Protein 8A5U (pdb70)

Foldseek 3Di:
DDFCVVVLVCQLLVVDDLVDQQDPDPQDAKEKEWAKAFQEFDDQPVVQQKTKTKIWIKIKTFRQSNAADCVVGVNDFKDKAWQVRHRDLAKDWPPPFFDGDIWMAGNHRMIIDITMDMGMFGKDFDPVDPPGFKIKTKIKMFGPPDFCSHYDYDYPFQAHHYPNYDDDPPKDWPGKGKDKDFDDDDPTTTIMIMIITMIGD

Structure (mmCIF, N/CA/C/O backbone):
data_8A5U
#
_entry.id   8A5U
#
_cell.length_a   50.998
_cell.length_b   66.772
_cell.length_c   73.591
_cell.angle_alpha   90.000
_cell.angle_beta   90.000
_cell.angle_gamma   90.000
#
_symmetry.space_group_name_H-M   'P 21 21 2'
#
loop_
_entity.id
_entity.type
_entity.pdbx_description
1 polymer 'Neuronal acetylcholine receptor subunit beta-3'
2 non-polymer 2-acetamido-2-deoxy-beta-D-glucopyranose
3 non-polymer BICINE
4 non-polymer 1,2-ETHANEDIOL
5 water water
#
loop_
_atom_site.group_PDB
_atom_site.id
_atom_site.type_symbol
_atom_site.label_atom_id
_atom_site.label_alt_id
_atom_site.label_comp_id
_atom_site.label_asym_id
_atom_site.label_entity_id
_atom_site.label_seq_id
_atom_site.pdbx_PDB_ins_code
_atom_site.Cartn_x
_atom_site.Cartn_y
_atom_site.Cartn_z
_atom_site.occupancy
_atom_site.B_iso_or_equiv
_atom_site.auth_seq_id
_atom_site.auth_comp_id
_atom_site.auth_asym_id
_atom_site.auth_atom_id
_atom_site.pdbx_PDB_model_num
ATOM 1 N N . ILE A 1 9 ? 15.549 -27.731 14.021 1.00 108.13 1 ILE B N 1
ATOM 2 C CA . ILE A 1 9 ? 16.173 -26.855 15.006 1.00 111.27 1 ILE B CA 1
ATOM 3 C C . ILE A 1 9 ? 15.362 -26.826 16.300 1.00 115.24 1 ILE B C 1
ATOM 4 O O . ILE A 1 9 ? 14.152 -27.053 16.289 1.00 117.96 1 ILE B O 1
ATOM 9 N N . ALA A 1 10 ? 16.041 -26.535 17.410 1.00 111.60 2 ALA B N 1
ATOM 10 C CA . ALA A 1 10 ? 15.438 -26.483 18.736 1.00 106.08 2 ALA B CA 1
ATOM 11 C C . ALA A 1 10 ? 15.721 -25.126 19.362 1.00 107.77 2 ALA B C 1
ATOM 12 O O . ALA A 1 10 ? 16.885 -24.732 19.498 1.00 107.18 2 ALA B O 1
ATOM 14 N N . GLU A 1 11 ? 14.658 -24.432 19.770 1.00 105.85 3 GLU B N 1
ATOM 15 C CA . GLU A 1 11 ? 14.718 -23.022 20.144 1.00 93.13 3 GLU B CA 1
ATOM 16 C C . GLU A 1 11 ? 14.322 -22.838 21.600 1.00 88.03 3 GLU B C 1
ATOM 17 O O . GLU A 1 11 ? 13.133 -22.861 21.934 1.00 80.96 3 GLU B O 1
ATOM 23 N N . ASN A 1 12 ? 15.317 -22.641 22.458 1.00 87.09 4 ASN B N 1
ATOM 24 C CA . ASN A 1 12 ? 15.083 -21.994 23.738 1.00 82.96 4 ASN B CA 1
ATOM 25 C C . ASN A 1 12 ? 14.848 -20.491 23.577 1.00 83.35 4 ASN B C 1
ATOM 26 O O . ASN A 1 12 ? 14.765 -19.766 24.571 1.00 80.13 4 ASN B O 1
ATOM 31 N N . GLU A 1 13 ? 14.761 -20.008 22.337 1.00 80.93 5 GLU B N 1
ATOM 32 C CA . GLU A 1 13 ? 14.181 -18.696 22.107 1.00 77.05 5 GLU B CA 1
ATOM 33 C C . GLU A 1 13 ? 12.799 -18.593 22.733 1.00 81.36 5 GLU B C 1
ATOM 34 O O . GLU A 1 13 ? 12.400 -17.514 23.190 1.00 81.46 5 GLU B O 1
ATOM 40 N N . ASP A 1 14 ? 12.046 -19.692 22.750 1.00 75.18 6 ASP B N 1
ATOM 41 C CA . ASP A 1 14 ? 10.730 -19.638 23.364 1.00 71.76 6 ASP B CA 1
ATOM 42 C C . ASP A 1 14 ? 10.829 -19.581 24.879 1.00 75.14 6 ASP B C 1
ATOM 43 O O . ASP A 1 14 ? 10.015 -18.913 25.525 1.00 78.29 6 ASP B O 1
ATOM 48 N N . ALA A 1 15 ? 11.829 -20.247 25.459 1.00 71.80 7 ALA B N 1
ATOM 49 C CA . ALA A 1 15 ? 12.005 -20.216 26.908 1.00 73.37 7 ALA B CA 1
ATOM 50 C C . ALA A 1 15 ? 12.424 -18.832 27.389 1.00 73.69 7 ALA B C 1
ATOM 51 O O . ALA A 1 15 ? 11.910 -18.342 28.398 1.00 67.02 7 ALA B O 1
ATOM 53 N N . LEU A 1 16 ? 13.370 -18.196 26.684 1.00 69.39 8 LEU B N 1
ATOM 54 C CA . LEU A 1 16 ? 13.786 -16.844 27.045 1.00 68.08 8 LEU B CA 1
ATOM 55 C C . LEU A 1 16 ? 12.597 -15.896 27.041 1.00 68.50 8 LEU B C 1
ATOM 56 O O . LEU A 1 16 ? 12.404 -15.129 27.993 1.00 69.13 8 LEU B O 1
ATOM 61 N N . LEU A 1 17 ? 11.768 -15.961 25.996 1.00 70.25 9 LEU B N 1
ATOM 62 C CA . LEU A 1 17 ? 10.597 -15.092 25.901 1.00 67.21 9 LEU B CA 1
ATOM 63 C C . LEU A 1 17 ? 9.625 -15.333 27.048 1.00 70.67 9 LEU B C 1
ATOM 64 O O . LEU A 1 17 ? 9.165 -14.385 27.694 1.00 70.22 9 LEU B O 1
ATOM 69 N N . ARG A 1 18 ? 9.292 -16.596 27.314 1.00 72.12 10 ARG B N 1
ATOM 70 C CA . ARG A 1 18 ? 8.405 -16.890 28.433 1.00 75.14 10 ARG B CA 1
ATOM 71 C C . ARG A 1 18 ? 9.021 -16.436 29.749 1.00 73.26 10 ARG B C 1
ATOM 72 O O . ARG A 1 18 ? 8.324 -15.895 30.614 1.00 76.02 10 ARG B O 1
ATOM 80 N N . HIS A 1 19 ? 10.330 -16.637 29.919 1.00 71.57 11 HIS B N 1
ATOM 81 C CA . HIS A 1 19 ? 10.995 -16.130 31.115 1.00 67.14 11 HIS B CA 1
ATOM 82 C C . HIS A 1 19 ? 11.093 -14.607 31.114 1.00 65.58 11 HIS B C 1
ATOM 83 O O . HIS A 1 19 ? 11.017 -13.987 32.176 1.00 66.58 11 HIS B O 1
ATOM 90 N N . LEU A 1 20 ? 11.260 -13.975 29.950 1.00 67.65 12 LEU B N 1
ATOM 91 C CA . LEU A 1 20 ? 11.463 -12.526 29.964 1.00 64.46 12 LEU B CA 1
ATOM 92 C C . LEU A 1 20 ? 10.174 -11.756 30.236 1.00 63.86 12 LEU B C 1
ATOM 93 O O . LEU A 1 20 ? 10.198 -10.741 30.938 1.00 62.11 12 LEU B O 1
ATOM 98 N N . PHE A 1 21 ? 9.044 -12.205 29.697 1.00 62.84 13 PHE B N 1
ATOM 99 C CA . PHE A 1 21 ? 7.798 -11.465 29.836 1.00 60.24 13 PHE B CA 1
ATOM 100 C C . PHE A 1 21 ? 6.844 -12.083 30.850 1.00 66.81 13 PHE B C 1
ATOM 101 O O . PHE A 1 21 ? 5.646 -11.786 30.821 1.00 65.72 13 PHE B O 1
ATOM 109 N N . GLN A 1 22 ? 7.358 -12.891 31.775 1.00 78.19 14 GLN B N 1
ATOM 110 C CA . GLN A 1 22 ? 6.519 -13.611 32.723 1.00 79.12 14 GLN B CA 1
ATOM 111 C C . GLN A 1 22 ? 5.589 -12.676 33.477 1.00 76.57 14 GLN B C 1
ATOM 112 O O . GLN A 1 22 ? 4.373 -12.687 33.255 1.00 80.71 14 GLN B O 1
ATOM 118 N N . GLY A 1 23 ? 6.147 -11.884 34.384 1.00 58.97 15 GLY B N 1
ATOM 119 C CA . GLY A 1 23 ? 5.357 -10.878 35.062 1.00 59.79 15 GLY B CA 1
ATOM 120 C C . GLY A 1 23 ? 5.680 -9.472 34.587 1.00 62.49 15 GLY B C 1
ATOM 121 O O . GLY A 1 23 ? 5.565 -8.523 35.358 1.00 57.23 15 GLY B O 1
ATOM 122 N N . TYR A 1 24 ? 6.088 -9.324 33.326 1.00 55.46 16 TYR B N 1
ATOM 123 C CA . TYR A 1 24 ? 6.455 -8.017 32.793 1.00 55.75 16 TYR B CA 1
ATOM 124 C C . TYR A 1 24 ? 5.252 -7.090 32.743 1.00 50.05 16 TYR B C 1
ATOM 125 O O . TYR A 1 24 ? 4.172 -7.465 32.289 1.00 54.45 16 TYR B O 1
ATOM 134 N N . GLN A 1 25 ? 5.452 -5.867 33.192 1.00 47.70 17 GLN B N 1
ATOM 135 C CA . GLN A 1 25 ? 4.421 -4.838 33.152 1.00 54.61 17 GLN B CA 1
ATOM 136 C C . GLN A 1 25 ? 4.926 -3.700 32.274 1.00 47.85 17 GLN B C 1
ATOM 137 O O . GLN A 1 25 ? 5.798 -2.929 32.683 1.00 51.42 17 GLN B O 1
ATOM 143 N N . LYS A 1 26 ? 4.391 -3.592 31.069 1.00 46.69 18 LYS B N 1
ATOM 144 C CA . LYS A 1 26 ? 4.943 -2.580 30.182 1.00 44.51 18 LYS B CA 1
ATOM 145 C C . LYS A 1 26 ? 4.658 -1.160 30.661 1.00 48.34 18 LYS B C 1
ATOM 146 O O . LYS A 1 26 ? 5.236 -0.219 30.108 1.00 46.95 18 LYS B O 1
ATOM 152 N N . TRP A 1 27 ? 3.816 -0.967 31.678 1.00 42.41 19 TRP B N 1
ATOM 153 C CA . TRP A 1 27 ? 3.541 0.386 32.131 1.00 45.84 19 TRP B CA 1
ATOM 154 C C . TRP A 1 27 ? 4.452 0.854 33.262 1.00 48.36 19 TRP B C 1
ATOM 155 O O . TRP A 1 27 ? 4.348 2.012 33.665 1.00 48.37 19 TRP B O 1
ATOM 166 N N . VAL A 1 28 ? 5.332 0.003 33.784 1.00 47.40 20 VAL B N 1
ATOM 167 C CA . VAL A 1 28 ? 6.275 0.387 34.836 1.00 44.55 20 VAL B CA 1
ATOM 168 C C . VAL A 1 28 ? 7.624 0.644 34.184 1.00 47.38 20 VAL B C 1
ATOM 169 O O . VAL A 1 28 ? 8.108 -0.187 33.404 1.00 49.53 20 VAL B O 1
ATOM 173 N N . ARG A 1 29 ? 8.236 1.783 34.488 1.00 45.08 21 ARG B N 1
ATOM 174 C CA . ARG A 1 29 ? 9.553 2.060 33.932 1.00 45.10 21 ARG B CA 1
ATOM 175 C C . ARG A 1 29 ? 10.518 0.938 34.314 1.00 48.35 21 ARG B C 1
ATOM 176 O O . ARG A 1 29 ? 10.578 0.546 35.485 1.00 46.45 21 ARG B O 1
ATOM 184 N N . PRO A 1 30 ? 11.256 0.382 33.368 1.00 49.29 22 PRO B N 1
ATOM 185 C CA . PRO A 1 30 ? 12.101 -0.788 33.643 1.00 47.65 22 PRO B CA 1
ATOM 186 C C . PRO A 1 30 ? 13.458 -0.401 34.231 1.00 56.86 22 PRO B C 1
ATOM 187 O O . PRO A 1 30 ? 14.530 -0.752 33.692 1.00 52.06 22 PRO B O 1
ATOM 191 N N . VAL A 1 31 ? 13.413 0.336 35.357 1.00 58.38 23 VAL B N 1
ATOM 192 C CA . VAL A 1 31 ? 14.608 0.716 36.093 1.00 56.41 23 VAL B CA 1
ATOM 193 C C . VAL A 1 31 ? 14.879 -0.331 37.161 1.00 63.98 23 VAL B C 1
ATOM 194 O O . VAL A 1 31 ? 14.010 -1.128 37.521 1.00 63.97 23 VAL B O 1
ATOM 198 N N . LEU A 1 32 ? 16.112 -0.342 37.665 1.00 66.39 24 LEU B N 1
ATOM 199 C CA . LEU A 1 32 ? 16.408 -1.189 38.817 1.00 74.47 24 LEU B CA 1
ATOM 200 C C . LEU A 1 32 ? 15.885 -0.557 40.099 1.00 76.72 24 LEU B C 1
ATOM 201 O O . LEU A 1 32 ? 15.100 -1.171 40.827 1.00 77.95 24 LEU B O 1
ATOM 206 N N . HIS A 1 33 ? 16.291 0.681 40.369 1.00 84.81 25 HIS B N 1
ATOM 207 C CA . HIS A 1 33 ? 15.865 1.430 41.540 1.00 87.57 25 HIS B CA 1
ATOM 208 C C . HIS A 1 33 ? 14.940 2.558 41.108 1.00 83.13 25 HIS B C 1
ATOM 209 O O . HIS A 1 33 ? 15.193 3.243 40.110 1.00 80.43 25 HIS B O 1
ATOM 216 N N . SER A 1 34 ? 13.870 2.750 41.876 1.00 85.74 26 SER B N 1
ATOM 217 C CA . SER A 1 34 ? 12.806 3.656 41.465 1.00 80.46 26 SER B CA 1
ATOM 218 C C . SER A 1 34 ? 13.258 5.107 41.407 1.00 76.72 26 SER B C 1
ATOM 219 O O . SER A 1 34 ? 12.552 5.943 40.839 1.00 70.46 26 SER B O 1
ATOM 222 N N . ASN A 1 35 ? 14.405 5.430 41.992 1.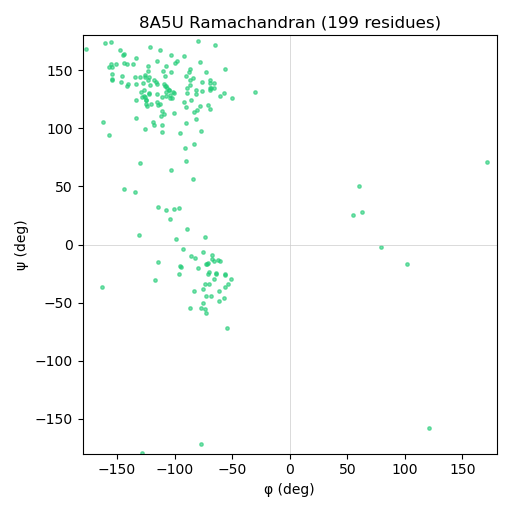00 91.64 27 ASN B N 1
ATOM 223 C CA . ASN A 1 35 ? 14.946 6.775 41.868 1.00 88.07 27 ASN B CA 1
ATOM 224 C C . ASN A 1 35 ? 15.504 7.042 40.480 1.00 83.62 27 ASN B C 1
ATOM 225 O O . ASN A 1 35 ? 15.695 8.208 40.116 1.00 83.01 27 ASN B O 1
ATOM 230 N N . ASP A 1 36 ? 15.749 5.992 39.701 1.00 76.40 28 ASP B N 1
ATOM 231 C CA . ASP A 1 36 ? 16.490 6.128 38.454 1.00 71.06 28 ASP B CA 1
ATOM 232 C C . ASP A 1 36 ? 15.640 6.737 37.345 1.00 61.67 28 ASP B C 1
ATOM 233 O O . ASP A 1 36 ? 14.458 6.416 37.185 1.00 54.30 28 ASP B O 1
ATOM 238 N N . THR A 1 37 ? 16.263 7.612 36.569 1.00 54.93 29 THR B N 1
ATOM 239 C CA . THR A 1 37 ? 15.745 7.988 35.267 1.00 54.98 29 THR B CA 1
ATOM 240 C C . THR A 1 37 ? 16.262 7.009 34.228 1.00 46.10 29 THR B C 1
ATOM 241 O O . THR A 1 37 ? 17.361 6.472 34.352 1.00 53.07 29 THR B O 1
ATOM 245 N N . ILE A 1 38 ? 15.454 6.774 33.208 1.00 49.40 30 ILE B N 1
ATOM 246 C CA . ILE A 1 38 ? 15.858 5.981 32.052 1.00 42.34 30 ILE B CA 1
ATOM 247 C C . ILE A 1 38 ? 16.429 6.937 31.013 1.00 41.76 30 ILE B C 1
ATOM 248 O O . ILE A 1 38 ? 15.764 7.894 30.609 1.00 45.59 30 ILE B O 1
ATOM 253 N N . LYS A 1 39 ? 17.671 6.712 30.616 1.00 40.48 31 LYS B N 1
ATOM 254 C CA . LYS A 1 39 ? 18.297 7.495 29.561 1.00 40.59 31 LYS B CA 1
ATOM 255 C C . LYS A 1 39 ? 17.945 6.881 28.211 1.00 46.53 31 LYS B C 1
ATOM 256 O O . LYS A 1 39 ? 18.187 5.683 27.986 1.00 41.24 31 LYS B O 1
ATOM 262 N N . VAL A 1 40 ? 17.371 7.698 27.322 1.00 43.69 32 VAL B N 1
ATOM 263 C CA . VAL A 1 40 ? 17.008 7.285 25.974 1.00 37.34 32 VAL B CA 1
ATOM 264 C C . VAL A 1 40 ? 17.924 8.027 25.026 1.00 37.20 32 VAL B C 1
ATOM 265 O O . VAL A 1 40 ? 17.826 9.247 24.891 1.00 44.17 32 VAL B O 1
ATOM 269 N N . TYR A 1 41 ? 18.827 7.305 24.379 1.00 33.46 33 TYR B N 1
ATOM 270 C CA . TYR A 1 41 ? 19.638 7.903 23.330 1.00 40.31 33 TYR B CA 1
ATOM 271 C C . TYR A 1 41 ? 18.817 8.059 22.056 1.00 39.13 33 TYR B C 1
ATOM 272 O O . TYR A 1 41 ? 18.140 7.120 21.618 1.00 37.78 33 TYR B O 1
ATOM 281 N N . PHE A 1 42 ? 18.878 9.252 21.458 1.00 35.32 34 PHE B N 1
ATOM 282 C CA . PHE A 1 42 ? 17.973 9.598 20.381 1.00 36.57 34 PHE B CA 1
ATOM 283 C C . PHE A 1 42 ? 18.743 10.153 19.197 1.00 40.48 34 PHE B C 1
ATOM 284 O O . PHE A 1 42 ? 19.752 10.852 19.347 1.00 37.31 34 PHE B O 1
ATOM 292 N N . GLY A 1 43 ? 18.255 9.816 18.013 1.00 38.87 35 GLY B N 1
ATOM 293 C CA . GLY A 1 43 ? 18.798 10.385 16.800 1.00 40.24 35 GLY B CA 1
ATOM 294 C C . GLY A 1 43 ? 17.751 10.356 15.730 1.00 42.17 35 GLY B C 1
ATOM 295 O O . GLY A 1 43 ? 16.930 9.433 15.663 1.00 48.08 35 GLY B O 1
ATOM 296 N N . LEU A 1 44 ? 17.785 11.358 14.864 1.00 42.64 36 LEU B N 1
ATOM 297 C CA . LEU A 1 44 ? 16.862 11.445 13.745 1.00 41.26 36 LEU B CA 1
ATOM 298 C C . LEU A 1 44 ? 17.580 11.077 12.455 1.00 42.32 36 LEU B C 1
ATOM 299 O O . LEU A 1 44 ? 18.681 11.557 12.186 1.00 44.41 36 LEU B O 1
ATOM 304 N N . LYS A 1 45 ? 16.959 10.224 11.656 1.00 45.21 37 LYS B N 1
ATOM 305 C CA . LYS A 1 45 ? 17.520 9.823 10.374 1.00 46.59 37 LYS B CA 1
ATOM 306 C C . LYS A 1 45 ? 16.503 10.183 9.311 1.00 44.30 37 LYS B C 1
ATOM 307 O O . LYS A 1 45 ? 15.319 9.858 9.450 1.00 46.71 37 LYS B O 1
ATOM 313 N N . ILE A 1 46 ? 16.943 10.855 8.257 1.00 43.51 38 ILE B N 1
ATOM 314 C CA . ILE A 1 46 ? 16.021 11.260 7.207 1.00 47.54 38 ILE B CA 1
ATOM 315 C C . ILE A 1 46 ? 16.257 10.400 5.971 1.00 47.25 38 ILE B C 1
ATOM 316 O O . ILE A 1 46 ? 17.389 10.247 5.503 1.00 49.74 38 ILE B O 1
ATOM 321 N N . SER A 1 47 ? 15.177 9.816 5.467 1.00 54.22 39 SER B N 1
ATOM 322 C CA . SER A 1 47 ? 15.225 9.044 4.228 1.00 55.35 39 SER B CA 1
ATOM 323 C C . SER A 1 47 ? 15.043 9.951 3.021 1.00 59.09 39 SER B C 1
ATOM 324 O O . SER A 1 47 ? 15.874 9.962 2.109 1.00 60.74 39 SER B O 1
ATOM 327 N N . GLN A 1 48 ? 13.962 10.723 2.996 1.00 56.07 40 GLN B N 1
ATOM 328 C CA . GLN A 1 48 ? 13.827 11.687 1.919 1.00 61.71 40 GLN B CA 1
ATOM 329 C C . GLN A 1 48 ? 12.894 12.823 2.322 1.00 66.58 40 GLN B C 1
ATOM 330 O O . GLN A 1 48 ? 12.019 12.678 3.188 1.00 59.94 40 GLN B O 1
ATOM 336 N N . LEU A 1 49 ? 13.132 13.977 1.700 1.00 65.31 41 LEU B N 1
ATOM 337 C CA . LEU A 1 49 ? 12.213 15.105 1.746 1.00 66.60 41 LEU B CA 1
ATOM 338 C C . LEU A 1 49 ? 11.128 14.840 0.712 1.00 72.58 41 LEU B C 1
ATOM 339 O O . LEU A 1 49 ? 11.387 14.913 -0.491 1.00 74.92 41 LEU B O 1
ATOM 344 N N . VAL A 1 50 ? 9.920 14.518 1.178 1.00 73.18 42 VAL B N 1
ATOM 345 C CA . VAL A 1 50 ? 8.865 14.086 0.266 1.00 75.65 42 VAL B CA 1
ATOM 346 C C . VAL A 1 50 ? 8.331 15.268 -0.526 1.00 80.98 42 VAL B C 1
ATOM 347 O O . VAL A 1 50 ? 8.332 15.259 -1.762 1.00 93.13 42 VAL B O 1
ATOM 351 N N . ASP A 1 51 ? 7.878 16.305 0.170 1.00 78.49 43 ASP B N 1
ATOM 352 C CA . ASP A 1 51 ? 7.330 17.469 -0.498 1.00 76.77 43 ASP B CA 1
ATOM 353 C C . ASP A 1 51 ? 7.467 18.696 0.392 1.00 80.21 43 ASP B C 1
ATOM 354 O O . ASP A 1 51 ? 7.307 18.609 1.613 1.00 76.10 43 ASP B O 1
ATOM 359 N N . VAL A 1 52 ? 7.764 19.829 -0.241 1.00 82.24 44 VAL B N 1
ATOM 360 C CA . VAL A 1 52 ? 7.798 21.142 0.388 1.00 81.23 44 VAL B CA 1
ATOM 361 C C . VAL A 1 52 ? 6.616 21.914 -0.179 1.00 78.47 44 VAL B C 1
ATOM 362 O O . VAL A 1 52 ? 6.703 22.477 -1.271 1.00 81.44 44 VAL B O 1
ATOM 366 N N . ASP A 1 53 ? 5.503 21.923 0.544 1.00 81.72 45 ASP B N 1
ATOM 367 C CA . ASP A 1 53 ? 4.323 22.689 0.155 1.00 88.81 45 ASP B CA 1
ATOM 368 C C . ASP A 1 53 ? 4.568 24.155 0.495 1.00 95.42 45 ASP B C 1
ATOM 369 O O . ASP A 1 53 ? 4.364 24.577 1.635 1.00 99.69 45 ASP B O 1
ATOM 374 N N . GLU A 1 54 ? 4.994 24.949 -0.496 1.00 94.70 46 GLU B N 1
ATOM 375 C CA . GLU A 1 54 ? 5.297 26.355 -0.232 1.00 95.11 46 GLU B CA 1
ATOM 376 C C . GLU A 1 54 ? 4.045 27.185 0.033 1.00 97.48 46 GLU B C 1
ATOM 377 O O . GLU A 1 54 ? 4.158 28.291 0.569 1.00 104.33 46 GLU B O 1
ATOM 383 N N . LYS A 1 55 ? 2.860 26.675 -0.311 1.00 98.86 47 LYS B N 1
ATOM 384 C CA . LYS A 1 55 ? 1.625 27.419 -0.080 1.00 101.25 47 LYS B CA 1
ATOM 385 C C . LYS A 1 55 ? 1.269 27.439 1.401 1.00 104.56 47 LYS B C 1
ATOM 386 O O . LYS A 1 55 ? 1.151 28.508 2.017 1.00 106.04 47 LYS B O 1
ATOM 388 N N . ASN A 1 56 ? 1.097 26.257 1.989 1.00 101.74 48 ASN B N 1
ATOM 389 C CA . ASN A 1 56 ? 0.741 26.108 3.392 1.00 102.64 48 ASN B CA 1
ATOM 390 C C . ASN A 1 56 ? 1.955 26.042 4.313 1.00 95.75 48 ASN B C 1
ATOM 391 O O . ASN A 1 56 ? 1.809 25.672 5.483 1.00 92.82 48 ASN B O 1
ATOM 396 N N . GLN A 1 57 ? 3.141 26.396 3.819 1.00 103.25 49 GLN B N 1
ATOM 397 C CA . GLN A 1 57 ? 4.358 26.450 4.628 1.00 100.74 49 GLN B CA 1
ATOM 398 C C . GLN A 1 57 ? 4.653 25.135 5.340 1.00 96.70 49 GLN B C 1
ATOM 399 O O . GLN A 1 57 ? 5.325 25.129 6.372 1.00 90.68 49 GLN B O 1
ATOM 405 N N . LEU A 1 58 ? 4.169 24.021 4.800 1.00 99.05 50 LEU B N 1
ATOM 406 C CA . LEU A 1 58 ? 4.355 22.701 5.380 1.00 87.85 50 LEU B CA 1
ATOM 407 C C . LEU A 1 58 ? 5.419 21.912 4.628 1.00 85.11 50 LEU B C 1
ATOM 408 O O . LEU A 1 58 ? 5.775 22.210 3.485 1.00 85.05 50 LEU B O 1
ATOM 413 N N . MET A 1 59 ? 5.901 20.868 5.290 1.00 79.27 51 MET B N 1
ATOM 414 C CA . MET A 1 59 ? 6.937 19.989 4.772 1.00 74.14 51 MET B CA 1
ATOM 415 C C . MET A 1 59 ? 6.578 18.577 5.193 1.00 69.58 51 MET B C 1
ATOM 416 O O . MET A 1 59 ? 6.154 18.367 6.332 1.00 68.01 51 MET B O 1
ATOM 421 N N . THR A 1 60 ? 6.708 17.627 4.270 1.00 67.45 52 THR B N 1
ATOM 422 C CA . THR A 1 60 ? 6.512 16.213 4.558 1.00 68.74 52 THR B CA 1
ATOM 423 C C . THR A 1 60 ? 7.834 15.473 4.367 1.00 63.55 52 THR B C 1
ATOM 424 O O . THR A 1 60 ? 8.576 15.737 3.412 1.00 60.86 52 THR B O 1
ATOM 428 N N . THR A 1 61 ? 8.129 14.561 5.285 1.00 55.35 53 THR B N 1
ATOM 429 C CA . THR A 1 61 ? 9.394 13.847 5.311 1.00 53.07 53 THR B CA 1
ATOM 430 C C . THR A 1 61 ? 9.129 12.373 5.593 1.00 51.76 53 THR B C 1
ATOM 431 O O . THR A 1 61 ? 8.089 12.008 6.143 1.00 46.89 53 THR B O 1
ATOM 435 N N . ASN A 1 62 ? 10.057 11.521 5.163 1.00 56.24 54 ASN B N 1
ATOM 436 C CA . ASN A 1 62 ? 10.131 10.136 5.613 1.00 49.88 54 ASN B CA 1
ATOM 437 C C . ASN A 1 62 ? 11.383 9.993 6.466 1.00 47.68 54 ASN B C 1
ATOM 438 O O . ASN A 1 62 ? 12.474 10.385 6.037 1.00 46.25 54 ASN B O 1
ATOM 443 N N . VAL A 1 63 ? 11.229 9.465 7.682 1.00 45.68 55 VAL B N 1
ATOM 444 C CA . VAL A 1 63 ? 12.314 9.455 8.654 1.00 44.43 55 VAL B CA 1
ATOM 445 C C . VAL A 1 63 ? 12.272 8.173 9.466 1.00 41.05 55 VAL B C 1
ATOM 446 O O . VAL A 1 63 ? 11.273 7.452 9.495 1.00 43.44 55 VAL B O 1
ATOM 450 N N . TRP A 1 64 ? 13.376 7.895 10.141 1.00 42.06 56 TRP B N 1
ATOM 451 C CA . TRP A 1 64 ? 13.397 6.934 11.232 1.00 41.88 56 TRP B CA 1
ATOM 452 C C . TRP A 1 64 ? 13.748 7.670 12.514 1.00 41.52 56 TRP B C 1
ATOM 453 O O . TRP A 1 64 ? 14.615 8.553 12.515 1.00 34.02 56 TRP B O 1
ATOM 464 N N . LEU A 1 65 ? 13.068 7.280 13.592 1.00 37.40 57 LEU B N 1
ATOM 465 C CA . LEU A 1 65 ? 13.326 7.739 14.954 1.00 36.56 57 LEU B CA 1
ATOM 466 C C . LEU A 1 65 ? 14.235 6.728 15.654 1.00 39.79 57 LEU B C 1
ATOM 467 O O . LEU A 1 65 ? 13.752 5.739 16.200 1.00 49.60 57 LEU B O 1
ATOM 472 N N . LYS A 1 66 ? 15.547 6.965 15.672 1.00 38.46 58 LYS B N 1
ATOM 473 C CA . LYS A 1 66 ? 16.458 6.022 16.320 1.00 36.86 58 LYS B CA 1
ATOM 474 C C . LYS A 1 66 ? 16.407 6.194 17.836 1.00 41.88 58 LYS B C 1
ATOM 475 O O . LYS A 1 66 ? 16.757 7.262 18.364 1.00 40.82 58 LYS B O 1
ATOM 481 N N . GLN A 1 67 ? 16.014 5.125 18.540 1.00 39.73 59 GLN B N 1
ATOM 482 C CA . GLN A 1 67 ? 15.914 5.133 19.989 1.00 34.56 59 GLN B CA 1
ATOM 483 C C . GLN A 1 67 ? 16.694 3.974 20.580 1.00 37.24 59 GLN B C 1
ATOM 484 O O . GLN A 1 67 ? 16.655 2.860 20.063 1.00 45.34 59 GLN B O 1
ATOM 490 N N . GLU A 1 68 ? 17.388 4.225 21.677 1.00 40.12 60 GLU B N 1
ATOM 491 C CA . GLU A 1 68 ? 18.042 3.144 22.390 1.00 33.70 60 GLU B CA 1
ATOM 492 C C . GLU A 1 68 ? 18.026 3.450 23.887 1.00 41.17 60 GLU B C 1
ATOM 493 O O . GLU A 1 68 ? 18.238 4.598 24.296 1.00 40.63 60 GLU B O 1
ATOM 499 N N . TRP A 1 69 ? 17.775 2.420 24.693 1.00 35.54 61 TRP B N 1
ATOM 500 C CA . TRP A 1 69 ? 17.693 2.550 26.139 1.00 40.60 61 TRP B CA 1
ATOM 501 C C . TRP A 1 69 ? 17.879 1.172 26.759 1.00 43.71 61 TRP B C 1
ATOM 502 O O . TRP A 1 69 ? 17.926 0.151 26.058 1.00 37.91 61 TRP B O 1
ATOM 513 N N . THR A 1 70 ? 17.973 1.156 28.090 1.00 39.49 62 THR B N 1
ATOM 514 C CA . THR A 1 70 ? 18.153 -0.076 28.847 1.00 46.19 62 THR B CA 1
ATOM 515 C C . THR A 1 70 ? 16.870 -0.443 29.576 1.00 44.11 62 THR B C 1
ATOM 516 O O . THR A 1 70 ? 16.253 0.399 30.231 1.00 43.16 62 THR B O 1
ATOM 520 N N . ASP A 1 71 ? 16.458 -1.687 29.435 1.00 45.91 63 ASP B N 1
ATOM 521 C CA . ASP A 1 71 ? 15.311 -2.222 30.160 1.00 48.28 63 ASP B CA 1
ATOM 522 C C . ASP A 1 71 ? 15.879 -3.232 31.148 1.00 49.25 63 ASP B C 1
ATOM 523 O O . ASP A 1 71 ? 16.267 -4.336 30.762 1.00 51.06 63 ASP B O 1
ATOM 528 N N . HIS A 1 72 ? 15.965 -2.846 32.420 1.00 50.73 64 HIS B N 1
ATOM 529 C CA . HIS A 1 72 ? 16.711 -3.687 33.348 1.00 51.68 64 HIS B CA 1
ATOM 530 C C . HIS A 1 72 ? 15.986 -4.981 33.677 1.00 55.36 64 HIS B C 1
ATOM 531 O O . HIS A 1 72 ? 16.625 -5.923 34.168 1.00 53.77 64 HIS B O 1
ATOM 538 N N . LYS A 1 73 ? 14.682 -5.060 33.407 1.00 52.43 65 LYS B N 1
ATOM 539 C CA . LYS A 1 73 ? 13.992 -6.332 33.554 1.00 51.41 65 LYS B CA 1
ATOM 540 C C . LYS A 1 73 ? 14.387 -7.326 32.482 1.00 52.44 65 LYS B C 1
ATOM 541 O O . LYS A 1 73 ? 14.288 -8.522 32.729 1.00 50.77 65 LYS B O 1
ATOM 547 N N . LEU A 1 74 ? 14.842 -6.875 31.311 1.00 51.00 66 LEU B N 1
ATOM 548 C CA . LEU A 1 74 ? 15.103 -7.782 30.187 1.00 51.54 66 LEU B CA 1
ATOM 549 C C . LEU A 1 74 ? 16.599 -8.050 30.021 1.00 51.96 66 LEU B C 1
ATOM 550 O O . LEU A 1 74 ? 17.213 -7.722 29.013 1.00 47.97 66 LEU B O 1
ATOM 555 N N . ARG A 1 75 ? 17.179 -8.682 31.035 1.00 47.36 67 ARG B N 1
ATOM 556 C CA . ARG A 1 75 ? 18.608 -8.946 31.109 1.00 47.64 67 ARG B CA 1
ATOM 557 C C . ARG A 1 75 ? 18.812 -10.420 31.409 1.00 48.96 67 ARG B C 1
ATOM 558 O O . ARG A 1 75 ? 18.197 -10.945 32.332 1.00 58.39 67 ARG B O 1
ATOM 566 N N . TRP A 1 76 ? 19.678 -11.090 30.652 1.00 50.66 68 TRP B N 1
ATOM 567 C CA . TRP A 1 76 ? 19.922 -12.513 30.881 1.00 56.32 68 TRP B CA 1
ATOM 568 C C . TRP A 1 76 ? 21.377 -12.841 30.601 1.00 53.30 68 TRP B C 1
ATOM 569 O O . TRP A 1 76 ? 22.106 -12.081 29.950 1.00 52.75 68 TRP B O 1
ATOM 580 N N . ASN A 1 77 ? 21.787 -13.993 31.105 1.00 48.82 69 ASN B N 1
ATOM 581 C CA . ASN A 1 77 ? 23.078 -14.549 30.750 1.00 52.96 69 ASN B CA 1
ATOM 582 C C . ASN A 1 77 ? 22.923 -15.441 29.526 1.00 54.74 69 ASN B C 1
ATOM 583 O O . ASN A 1 77 ? 22.184 -16.433 29.587 1.00 54.38 69 ASN B O 1
ATOM 588 N N . PRO A 1 78 ? 23.572 -15.122 28.407 1.00 54.47 70 PRO B N 1
ATOM 589 C CA . PRO A 1 78 ? 23.425 -15.960 27.200 1.00 55.91 70 PRO B CA 1
ATOM 590 C C . PRO A 1 78 ? 23.778 -17.414 27.437 1.00 54.46 70 PRO B C 1
ATOM 591 O O . PRO A 1 78 ? 23.273 -18.292 26.728 1.00 57.03 70 PRO B O 1
ATOM 595 N N . ASP A 1 79 ? 24.638 -17.699 28.414 1.00 51.56 71 ASP B N 1
ATOM 596 C CA . ASP A 1 79 ? 25.030 -19.081 28.654 1.00 56.24 71 ASP B CA 1
ATOM 597 C C . ASP A 1 79 ? 23.846 -19.934 29.094 1.00 59.38 71 ASP B C 1
ATOM 598 O O . ASP A 1 79 ? 23.851 -21.151 28.876 1.00 59.04 71 ASP B O 1
ATOM 603 N N . ASP A 1 80 ? 22.815 -19.319 29.688 1.00 56.44 72 ASP B N 1
ATOM 604 C CA . ASP A 1 80 ? 21.627 -20.052 30.122 1.00 61.88 72 ASP B CA 1
ATOM 605 C C . ASP A 1 80 ? 20.633 -20.303 28.998 1.00 59.79 72 ASP B C 1
ATOM 606 O O . ASP A 1 80 ? 19.683 -21.075 29.185 1.00 56.21 72 ASP B O 1
ATOM 611 N N . TYR A 1 81 ? 20.818 -19.663 27.851 1.00 59.85 73 TYR B N 1
ATOM 612 C CA . TYR A 1 81 ? 19.853 -19.672 26.766 1.00 62.80 73 TYR B CA 1
ATOM 613 C C . TYR A 1 81 ? 20.570 -19.918 25.438 1.00 61.02 73 TYR B C 1
ATOM 614 O O . TYR A 1 81 ? 20.319 -19.260 24.419 1.00 64.02 73 TYR B O 1
ATOM 623 N N . GLY A 1 82 ? 21.480 -20.885 25.447 1.00 63.44 74 GLY B N 1
ATOM 624 C CA . GLY A 1 82 ? 22.116 -21.339 24.230 1.00 61.87 74 GLY B CA 1
ATOM 625 C C . GLY A 1 82 ? 22.935 -20.287 23.528 1.00 64.01 74 GLY B C 1
ATOM 626 O O . GLY A 1 82 ? 23.071 -20.337 22.302 1.00 64.58 74 GLY B O 1
ATOM 627 N N . GLY A 1 83 ? 23.476 -19.322 24.269 1.00 60.22 75 GLY B N 1
ATOM 628 C CA . GLY A 1 83 ? 24.315 -18.310 23.672 1.00 55.86 75 GLY B CA 1
ATOM 629 C C . GLY A 1 83 ? 23.584 -17.190 22.956 1.00 56.96 75 GLY B C 1
ATOM 630 O O . GLY A 1 83 ? 24.248 -16.277 22.439 1.00 51.08 75 GLY B O 1
ATOM 631 N N . ILE A 1 84 ? 22.249 -17.228 22.888 1.00 54.11 76 ILE B N 1
ATOM 632 C CA . ILE A 1 84 ? 21.518 -16.049 22.443 1.00 51.40 76 ILE B CA 1
ATOM 633 C C . ILE A 1 84 ? 21.997 -14.842 23.224 1.00 54.24 76 ILE B C 1
ATOM 634 O O . ILE A 1 84 ? 21.989 -14.846 24.462 1.00 52.67 76 ILE B O 1
ATOM 639 N N . HIS A 1 85 ? 22.400 -13.795 22.501 1.00 51.79 77 HIS B N 1
ATOM 640 C CA . HIS A 1 85 ? 22.679 -12.498 23.106 1.00 51.97 77 HIS B CA 1
ATOM 641 C C . HIS A 1 85 ? 21.715 -11.409 22.650 1.00 49.62 77 HIS B C 1
ATOM 642 O O . HIS A 1 85 ? 21.644 -10.363 23.302 1.00 51.55 77 HIS B O 1
ATOM 649 N N . SER A 1 86 ? 20.951 -11.630 21.582 1.00 42.14 78 SER B N 1
ATOM 650 C CA . SER A 1 86 ? 20.020 -10.615 21.117 1.00 52.13 78 SER B CA 1
ATOM 651 C C . SER A 1 86 ? 18.772 -11.289 20.588 1.00 49.76 78 SER B C 1
ATOM 652 O O . SER A 1 86 ? 18.812 -12.447 20.183 1.00 54.66 78 SER B O 1
ATOM 655 N N . ILE A 1 87 ? 17.660 -10.553 20.591 1.00 46.27 79 ILE B N 1
ATOM 656 C CA . ILE A 1 87 ? 16.388 -11.070 20.100 1.00 50.91 79 ILE B CA 1
ATOM 657 C C . ILE A 1 87 ? 15.506 -9.917 19.643 1.00 50.59 79 ILE B C 1
ATOM 658 O O . ILE A 1 87 ? 15.586 -8.801 20.164 1.00 51.90 79 ILE B O 1
ATOM 663 N N . LYS A 1 88 ? 14.616 -10.219 18.700 1.00 51.67 80 LYS B N 1
ATOM 664 C CA . LYS A 1 88 ? 13.688 -9.253 18.123 1.00 47.78 80 LYS B CA 1
ATOM 665 C C . LYS A 1 88 ? 12.314 -9.456 18.737 1.00 48.45 80 LYS B C 1
ATOM 666 O O . LYS A 1 88 ? 11.778 -10.567 18.715 1.00 48.61 80 LYS B O 1
ATOM 672 N N . VAL A 1 89 ? 11.748 -8.378 19.274 1.00 49.74 81 VAL B N 1
ATOM 673 C CA . VAL A 1 89 ? 10.533 -8.422 20.082 1.00 46.14 81 VAL B CA 1
ATOM 674 C C . VAL A 1 89 ? 9.580 -7.317 19.639 1.00 47.92 81 VAL B C 1
ATOM 675 O O . VAL A 1 89 ? 10.033 -6.216 19.298 1.00 54.50 81 VAL B O 1
ATOM 679 N N . PRO A 1 90 ? 8.267 -7.545 19.654 1.00 51.74 82 PRO B N 1
ATOM 680 C CA . PRO A 1 90 ? 7.328 -6.511 19.180 1.00 49.04 82 PRO B CA 1
ATOM 681 C C . PRO A 1 90 ? 7.289 -5.320 20.120 1.00 50.30 82 PRO B C 1
ATOM 682 O O . PRO A 1 90 ? 7.170 -5.476 21.335 1.00 50.12 82 PRO B O 1
ATOM 686 N N . SER A 1 91 ? 7.341 -4.120 19.539 1.00 49.79 83 SER B N 1
ATOM 687 C CA . SER A 1 91 ? 7.313 -2.911 20.351 1.00 51.16 83 SER B CA 1
ATOM 688 C C . SER A 1 91 ? 6.081 -2.857 21.247 1.00 52.82 83 SER B C 1
ATOM 689 O O . SER A 1 91 ? 6.111 -2.222 22.309 1.00 52.41 83 SER B O 1
ATOM 692 N N . GLU A 1 92 ? 5.003 -3.542 20.859 1.00 49.31 84 GLU B N 1
ATOM 693 C CA . GLU A 1 92 ? 3.775 -3.523 21.646 1.00 51.35 84 GLU B CA 1
ATOM 694 C C . GLU A 1 92 ? 3.931 -4.235 22.993 1.00 54.80 84 GLU B C 1
ATOM 695 O O . GLU A 1 92 ? 3.062 -4.096 23.857 1.00 53.40 84 GLU B O 1
ATOM 701 N N . SER A 1 93 ? 5.012 -4.991 23.203 1.00 48.50 85 SER B N 1
ATOM 702 C CA . SER A 1 93 ? 5.163 -5.779 24.422 1.00 50.72 85 SER B CA 1
ATOM 703 C C . SER A 1 93 ? 5.972 -5.074 25.484 1.00 51.07 85 SER B C 1
ATOM 704 O O . SER A 1 93 ? 5.928 -5.474 26.648 1.00 49.27 85 SER B O 1
ATOM 707 N N . LEU A 1 94 ? 6.722 -4.071 25.084 1.00 46.19 86 LEU B N 1
ATOM 708 C CA . LEU A 1 94 ? 7.781 -3.447 25.842 1.00 47.98 86 LEU B CA 1
ATOM 709 C C . LEU A 1 94 ? 7.276 -2.169 26.478 1.00 45.15 86 LEU B C 1
ATOM 710 O O . LEU A 1 94 ? 6.338 -1.547 25.987 1.00 45.01 86 LEU B O 1
ATOM 715 N N . TRP A 1 95 ? 7.937 -1.760 27.557 1.00 46.16 87 TRP B N 1
ATOM 716 C CA . TRP A 1 95 ? 7.846 -0.373 27.972 1.00 42.02 87 TRP B CA 1
ATOM 717 C C . TRP A 1 95 ? 8.564 0.472 26.935 1.00 39.46 87 TRP B C 1
ATOM 718 O O . TRP A 1 95 ? 9.651 0.108 26.477 1.00 39.36 87 TRP B O 1
ATOM 729 N N . LEU A 1 96 ? 7.936 1.572 26.536 1.00 37.82 88 LEU B N 1
ATOM 730 C CA . LEU A 1 96 ? 8.526 2.514 25.611 1.00 39.88 88 LEU B CA 1
ATOM 731 C C . LEU A 1 96 ? 8.572 3.901 26.242 1.00 40.60 88 LEU B C 1
ATOM 732 O O . LEU A 1 96 ? 7.715 4.245 27.065 1.00 41.24 88 LEU B O 1
ATOM 737 N N . PRO A 1 97 ? 9.568 4.714 25.887 1.00 43.65 89 PRO B N 1
ATOM 738 C CA . PRO A 1 97 ? 9.620 6.085 26.414 1.00 39.14 89 PRO B CA 1
ATOM 739 C C . PRO A 1 97 ? 8.614 7.011 25.760 1.00 42.65 89 PRO B C 1
ATOM 740 O O . PRO A 1 97 ? 8.494 8.172 26.178 1.00 42.58 89 PRO B O 1
ATOM 744 N N . ASP A 1 98 ? 7.908 6.547 24.727 1.00 43.60 90 ASP B N 1
ATOM 745 C CA . ASP A 1 98 ? 6.798 7.297 24.155 1.00 40.91 90 ASP B CA 1
ATOM 746 C C . ASP A 1 98 ? 7.253 8.660 23.618 1.00 43.79 90 ASP B C 1
ATOM 747 O O . ASP A 1 98 ? 6.669 9.708 23.894 1.00 45.13 90 ASP B O 1
ATOM 752 N N . ILE A 1 99 ? 8.301 8.638 22.823 1.00 44.54 91 ILE B N 1
ATOM 753 C CA . ILE A 1 99 ? 8.802 9.850 22.190 1.00 43.06 91 ILE B CA 1
ATOM 754 C C . ILE A 1 99 ? 7.954 10.139 20.961 1.00 46.01 91 ILE B C 1
ATOM 755 O O . ILE A 1 99 ? 7.674 9.243 20.158 1.00 45.86 91 ILE B O 1
ATOM 760 N N . VAL A 1 100 ? 7.520 11.388 20.813 1.00 43.86 92 VAL B N 1
ATOM 761 C CA . VAL A 1 100 ? 6.641 11.762 19.718 1.00 49.20 92 VAL B CA 1
ATOM 762 C C . VAL A 1 100 ? 7.164 13.039 19.085 1.00 45.61 92 VAL B C 1
ATOM 763 O O . VAL A 1 100 ? 7.958 13.768 19.682 1.00 42.06 92 VAL B O 1
ATOM 767 N N . LEU A 1 101 ? 6.724 13.290 17.851 1.00 45.64 93 LEU B N 1
ATOM 768 C CA . LEU A 1 101 ? 6.889 14.601 17.235 1.00 49.08 93 LEU B CA 1
ATOM 769 C C . LEU A 1 101 ? 5.779 15.514 17.740 1.00 53.60 93 LEU B C 1
ATOM 770 O O . LEU A 1 101 ? 4.600 15.151 17.689 1.00 57.91 93 LEU B O 1
ATOM 775 N N . PHE A 1 102 ? 6.155 16.706 18.216 1.00 57.39 94 PHE B N 1
ATOM 776 C CA . PHE A 1 102 ? 5.240 17.508 19.024 1.00 63.99 94 PHE B CA 1
ATOM 777 C C . PHE A 1 102 ? 4.149 18.190 18.209 1.00 75.39 94 PHE B C 1
ATOM 778 O O . PHE A 1 102 ? 2.969 18.113 18.572 1.00 87.78 94 PHE B O 1
ATOM 786 N N . GLU A 1 103 ? 4.495 18.886 17.129 1.00 74.60 95 GLU B N 1
ATOM 787 C CA . GLU A 1 103 ? 3.452 19.617 16.399 1.00 88.12 95 GLU B CA 1
ATOM 788 C C . GLU A 1 103 ? 2.756 18.648 15.455 1.00 97.37 95 GLU B C 1
ATOM 789 O O . GLU A 1 103 ? 3.088 18.517 14.273 1.00 96.00 95 GLU B O 1
ATOM 795 N N . ASN A 1 104 ? 1.751 17.970 16.015 1.00 109.24 96 ASN B N 1
ATOM 796 C CA . ASN A 1 104 ? 1.077 16.831 15.403 1.00 116.20 96 ASN B CA 1
ATOM 797 C C . ASN A 1 104 ? 1.057 16.907 13.881 1.00 115.75 96 ASN B C 1
ATOM 798 O O . ASN A 1 104 ? 0.702 17.942 13.302 1.00 114.39 96 ASN B O 1
ATOM 803 N N . ALA A 1 105 ? 1.443 15.810 13.234 1.00 111.56 97 ALA B N 1
ATOM 804 C CA . ALA A 1 105 ? 1.604 15.781 11.791 1.00 100.76 97 ALA B CA 1
ATOM 805 C C . ALA A 1 105 ? 1.638 14.349 11.261 1.00 88.40 97 ALA B C 1
ATOM 806 O O . ALA A 1 105 ? 0.668 13.873 10.671 1.00 95.99 97 ALA B O 1
ATOM 808 N N . SER A 1 112 ? 4.500 7.246 13.706 1.00 85.04 104 SER B N 1
ATOM 809 C CA . SER A 1 112 ? 5.459 6.385 14.399 1.00 87.12 104 SER B CA 1
ATOM 810 C C . SER A 1 112 ? 4.944 4.945 14.434 1.00 88.96 104 SER B C 1
ATOM 811 O O . SER A 1 112 ? 4.555 4.449 15.495 1.00 91.91 104 SER B O 1
ATOM 814 N N . LEU A 1 113 ? 4.953 4.289 13.268 1.00 82.99 105 LEU B N 1
ATOM 815 C CA . LEU A 1 113 ? 4.449 2.923 13.139 1.00 82.23 105 LEU B CA 1
ATOM 816 C C . LEU A 1 113 ? 5.155 1.976 14.114 1.00 84.87 105 LEU B C 1
ATOM 817 O O . LEU A 1 113 ? 6.317 2.174 14.480 1.00 82.04 105 LEU B O 1
ATOM 822 N N . MET A 1 114 ? 4.436 0.925 14.529 1.00 84.68 106 MET B N 1
ATOM 823 C CA . MET A 1 114 ? 4.897 0.025 15.596 1.00 72.95 106 MET B CA 1
ATOM 824 C C . MET A 1 114 ? 5.680 -1.139 15.003 1.00 68.50 106 MET B C 1
ATOM 825 O O . MET A 1 114 ? 5.177 -2.248 14.813 1.00 67.76 106 MET B O 1
ATOM 830 N N . THR A 1 115 ? 6.955 -0.875 14.754 1.00 66.43 107 THR B N 1
ATOM 831 C CA . THR A 1 115 ? 7.866 -1.849 14.192 1.00 63.54 107 THR B CA 1
ATOM 832 C C . THR A 1 115 ? 8.282 -2.829 15.300 1.00 60.51 107 THR B C 1
ATOM 833 O O . THR A 1 115 ? 7.714 -2.839 16.394 1.00 64.62 107 THR B O 1
ATOM 837 N N . LYS A 1 116 ? 9.247 -3.695 15.038 1.00 49.12 108 LYS B N 1
ATOM 838 C CA . LYS A 1 116 ? 9.716 -4.556 16.113 1.00 47.56 108 LYS B CA 1
ATOM 839 C C . LYS A 1 116 ? 10.982 -3.982 16.740 1.00 49.94 108 LYS B C 1
ATOM 840 O O . LYS A 1 116 ? 11.722 -3.202 16.134 1.00 51.36 108 LYS B O 1
ATOM 846 N N . VAL A 1 117 ? 11.238 -4.393 17.968 1.00 46.55 109 VAL B N 1
ATOM 847 C CA . VAL A 1 117 ? 12.387 -3.904 18.704 1.00 44.86 109 VAL B CA 1
ATOM 848 C C . VAL A 1 117 ? 13.444 -5.006 18.811 1.00 49.21 109 VAL B C 1
ATOM 849 O O . VAL A 1 117 ? 13.149 -6.204 18.755 1.00 45.10 109 VAL B O 1
ATOM 853 N N . ILE A 1 118 ? 14.701 -4.591 18.951 1.00 45.42 110 ILE B N 1
ATOM 854 C CA . ILE A 1 118 ? 15.797 -5.504 19.260 1.00 46.19 110 ILE B CA 1
ATOM 855 C C . ILE A 1 118 ? 16.118 -5.368 20.742 1.00 42.38 110 ILE B C 1
ATOM 856 O O . ILE A 1 118 ? 16.260 -4.250 21.248 1.00 42.54 110 ILE B O 1
ATOM 861 N N . VAL A 1 119 ? 16.219 -6.495 21.440 1.00 43.35 111 VAL B N 1
ATOM 862 C CA . VAL A 1 119 ? 16.586 -6.511 22.854 1.00 40.37 111 VAL B CA 1
ATOM 863 C C . VAL A 1 119 ? 17.838 -7.351 23.023 1.00 42.11 111 VAL B C 1
ATOM 864 O O . VAL A 1 119 ? 17.952 -8.430 22.435 1.00 46.52 111 VAL B O 1
ATOM 868 N N . LYS A 1 120 ? 18.767 -6.873 23.836 1.00 42.68 112 LYS B N 1
ATOM 869 C CA . LYS A 1 120 ? 20.018 -7.582 24.063 1.00 43.74 112 LYS B CA 1
ATOM 870 C C . LYS A 1 120 ? 20.138 -8.047 25.518 1.00 44.94 112 LYS B C 1
ATOM 871 O O . LYS A 1 120 ? 19.498 -7.507 26.424 1.00 40.53 112 LYS B O 1
ATOM 877 N N . SER A 1 121 ? 20.975 -9.071 25.729 1.00 44.81 113 SER B N 1
ATOM 878 C CA . SER A 1 121 ? 21.019 -9.776 27.009 1.00 49.35 113 SER B CA 1
ATOM 879 C C . SER A 1 121 ? 21.436 -8.873 28.162 1.00 48.04 113 SER B C 1
ATOM 880 O O . SER A 1 121 ? 21.246 -9.244 29.322 1.00 47.08 113 SER B O 1
ATOM 883 N N . ASN A 1 122 ? 21.960 -7.689 27.874 1.00 47.46 114 ASN B N 1
ATOM 884 C CA . ASN A 1 122 ? 22.353 -6.749 28.906 1.00 46.12 114 ASN B CA 1
ATOM 885 C C . ASN A 1 122 ? 21.309 -5.670 29.166 1.00 43.92 114 ASN B C 1
ATOM 886 O O . ASN A 1 122 ? 21.574 -4.757 29.948 1.00 46.86 114 ASN B O 1
ATOM 891 N N . GLY A 1 123 ? 20.138 -5.742 28.531 1.00 43.65 115 GLY B N 1
ATOM 892 C CA . GLY A 1 123 ? 19.067 -4.780 28.740 1.00 45.45 115 GLY B CA 1
ATOM 893 C C . GLY A 1 123 ? 18.916 -3.729 27.644 1.00 46.88 115 GLY B C 1
ATOM 894 O O . GLY A 1 123 ? 17.860 -3.072 27.565 1.00 41.68 115 GLY B O 1
ATOM 895 N N . THR A 1 124 ? 19.936 -3.553 26.802 1.00 43.17 116 THR B N 1
ATOM 896 C CA . THR A 1 124 ? 19.843 -2.588 25.713 1.00 43.08 116 THR B CA 1
ATOM 897 C C . THR A 1 124 ? 18.706 -2.932 24.763 1.00 37.43 116 THR B C 1
ATOM 898 O O . THR A 1 124 ? 18.602 -4.058 24.267 1.00 41.89 116 THR B O 1
ATOM 902 N N . VAL A 1 125 ? 17.854 -1.951 24.512 1.00 33.86 117 VAL B N 1
ATOM 903 C CA . VAL A 1 125 ? 16.779 -2.052 23.531 1.00 32.71 117 VAL B CA 1
ATOM 904 C C . VAL A 1 125 ? 17.074 -1.053 22.429 1.00 33.73 117 VAL B C 1
ATOM 905 O O . VAL A 1 125 ? 17.325 0.123 22.707 1.00 37.82 117 VAL B O 1
ATOM 909 N N . VAL A 1 126 ? 17.038 -1.504 21.184 1.00 39.55 118 VAL B N 1
ATOM 910 C CA . VAL A 1 126 ? 17.214 -0.642 20.028 1.00 36.23 118 VAL B CA 1
ATOM 911 C C . VAL A 1 126 ? 15.910 -0.626 19.273 1.00 39.16 118 VAL B C 1
ATOM 912 O O . VAL A 1 126 ? 15.458 -1.670 18.795 1.00 44.31 118 VAL B O 1
ATOM 916 N N . TRP A 1 127 ? 15.324 0.555 19.127 1.00 39.47 119 TRP B N 1
ATOM 917 C CA . TRP A 1 127 ? 14.104 0.695 18.357 1.00 37.87 119 TRP B CA 1
ATOM 918 C C . TRP A 1 127 ? 14.287 1.817 17.334 1.00 41.78 119 TRP B C 1
ATOM 919 O O . TRP A 1 127 ? 14.703 2.919 17.690 1.00 38.78 119 TRP B O 1
ATOM 930 N N . THR A 1 128 ? 14.028 1.538 16.059 1.00 39.00 120 THR B N 1
ATOM 931 C CA . THR A 1 128 ? 14.098 2.563 15.011 1.00 48.87 120 THR B CA 1
ATOM 932 C C . THR A 1 128 ? 12.817 2.537 14.166 1.00 38.85 120 THR B C 1
ATOM 933 O O . THR A 1 128 ? 12.848 2.183 12.992 1.00 40.65 120 THR B O 1
ATOM 937 N N . PRO A 1 129 ? 11.684 2.948 14.718 1.00 40.07 121 PRO B N 1
ATOM 938 C CA . PRO A 1 129 ? 10.447 2.915 13.945 1.00 45.55 121 PRO B CA 1
ATOM 939 C C . PRO A 1 129 ? 10.469 3.955 12.836 1.00 48.43 121 PRO B C 1
ATOM 940 O O . PRO A 1 129 ? 10.984 5.067 13.037 1.00 40.02 121 PRO B O 1
ATOM 944 N N . PRO A 1 130 ? 9.941 3.636 11.652 1.00 47.08 122 PRO B N 1
ATOM 945 C CA . PRO A 1 130 ? 9.816 4.648 10.592 1.00 45.85 122 PRO B CA 1
ATOM 946 C C . PRO A 1 130 ? 8.630 5.572 10.834 1.00 40.93 122 PRO B C 1
ATOM 947 O O . PRO A 1 130 ? 7.678 5.232 11.535 1.00 54.72 122 PRO B O 1
ATOM 951 N N . ALA A 1 131 ? 8.692 6.765 10.241 1.00 47.95 123 ALA B N 1
ATOM 952 C CA . ALA A 1 131 ? 7.566 7.689 10.352 1.00 43.58 123 ALA B CA 1
ATOM 953 C C . ALA A 1 131 ? 7.505 8.579 9.124 1.00 43.67 123 ALA B C 1
ATOM 954 O O . ALA A 1 131 ? 8.513 8.803 8.454 1.00 49.65 123 ALA B O 1
ATOM 956 N N . SER A 1 132 ? 6.299 9.093 8.843 1.00 49.82 124 SER B N 1
ATOM 957 C CA . SER A 1 132 ? 6.066 10.121 7.823 1.00 47.73 124 SER B CA 1
ATOM 958 C C . SER A 1 132 ? 5.360 11.322 8.454 1.00 47.93 124 SER B C 1
ATOM 959 O O . SER A 1 132 ? 4.244 11.188 8.969 1.00 48.76 124 SER B O 1
ATOM 962 N N . TYR A 1 133 ? 5.987 12.500 8.386 1.00 51.37 125 TYR B N 1
ATOM 963 C CA . TYR A 1 133 ? 5.490 13.687 9.078 1.00 56.39 125 TYR B CA 1
ATOM 964 C C . TYR A 1 133 ? 5.255 14.850 8.115 1.00 62.87 125 TYR B C 1
ATOM 965 O O . TYR A 1 133 ? 5.882 14.961 7.058 1.00 61.47 125 TYR B O 1
ATOM 974 N N . LYS A 1 134 ? 4.337 15.727 8.509 1.00 71.03 126 LYS B N 1
ATOM 975 C CA . LYS A 1 134 ? 4.098 17.004 7.836 1.00 73.73 126 LYS B CA 1
ATOM 976 C C . LYS A 1 134 ? 4.217 18.101 8.891 1.00 73.42 126 LYS B C 1
ATOM 977 O O . LYS A 1 134 ? 3.285 18.346 9.658 1.00 80.75 126 LYS B O 1
ATOM 983 N N . SER A 1 135 ? 5.364 18.756 8.934 1.00 66.78 127 SER B N 1
ATOM 984 C CA . SER A 1 135 ? 5.671 19.770 9.930 1.00 70.79 127 SER B CA 1
ATOM 985 C C . SER A 1 135 ? 5.786 21.143 9.272 1.00 77.03 127 SER B C 1
ATOM 986 O O . SER A 1 135 ? 5.877 21.266 8.051 1.00 80.01 127 SER B O 1
ATOM 989 N N . SER A 1 136 ? 5.801 22.187 10.097 1.00 76.00 128 SER B N 1
ATOM 990 C CA . SER A 1 136 ? 5.659 23.550 9.594 1.00 78.26 128 SER B CA 1
ATOM 991 C C . SER A 1 136 ? 6.999 24.154 9.173 1.00 77.56 128 SER B C 1
ATOM 992 O O . SER A 1 136 ? 8.054 23.823 9.723 1.00 74.10 128 SER B O 1
ATOM 995 N N . CYS A 1 137 ? 6.942 25.066 8.197 1.00 83.37 129 CYS B N 1
ATOM 996 C CA . CYS A 1 137 ? 8.126 25.738 7.669 1.00 83.03 129 CYS B CA 1
ATOM 997 C C . CYS A 1 137 ? 7.937 27.256 7.677 1.00 85.11 129 CYS B C 1
ATOM 998 O O . CYS A 1 137 ? 6.898 27.790 8.087 1.00 77.50 129 CYS B O 1
ATOM 1001 N N . THR A 1 138 ? 8.975 27.941 7.188 1.00 81.14 130 THR B N 1
ATOM 1002 C CA . THR A 1 138 ? 9.123 29.385 7.359 1.00 80.14 130 THR B CA 1
ATOM 1003 C C . THR A 1 138 ? 10.140 29.845 6.313 1.00 81.27 130 THR B C 1
ATOM 1004 O O . THR A 1 138 ? 11.337 29.593 6.473 1.00 76.63 130 THR B O 1
ATOM 1008 N N . MET A 1 139 ? 9.663 30.507 5.258 1.00 79.06 131 MET B N 1
ATOM 1009 C CA . MET A 1 139 ? 10.566 30.944 4.200 1.00 74.86 131 MET B CA 1
ATOM 1010 C C . MET A 1 139 ? 11.479 32.053 4.707 1.00 72.10 131 MET B C 1
ATOM 1011 O O . MET A 1 139 ? 11.018 32.998 5.351 1.00 73.03 131 MET B O 1
ATOM 1016 N N . ASP A 1 140 ? 12.778 31.934 4.427 1.00 68.24 132 ASP B N 1
ATOM 1017 C CA . ASP A 1 140 ? 13.748 32.908 4.916 1.00 75.05 132 ASP B CA 1
ATOM 1018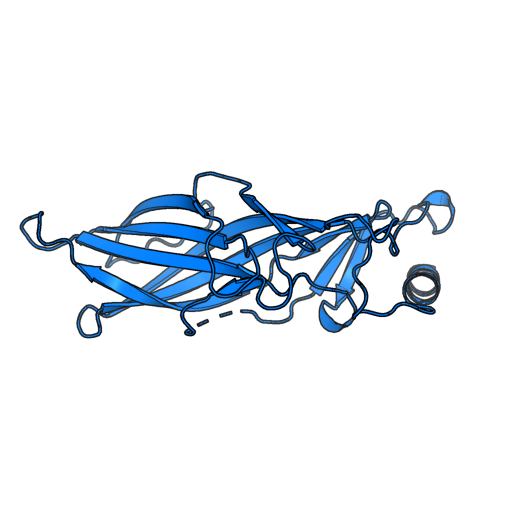 C C . ASP A 1 140 ? 13.701 34.119 3.998 1.00 81.41 132 ASP B C 1
ATOM 1019 O O . ASP A 1 140 ? 13.999 34.021 2.803 1.00 82.57 132 ASP B O 1
ATOM 1024 N N . VAL A 1 141 ? 13.298 35.257 4.561 1.00 77.07 133 VAL B N 1
ATOM 1025 C CA . VAL A 1 141 ? 13.096 36.478 3.792 1.00 83.25 133 VAL B CA 1
ATOM 1026 C C . VAL A 1 141 ? 14.380 37.266 3.620 1.00 85.32 133 VAL B C 1
ATOM 1027 O O . VAL A 1 141 ? 14.410 38.234 2.849 1.00 83.69 133 VAL B O 1
ATOM 1031 N N . THR A 1 142 ? 15.437 36.872 4.330 1.00 85.83 134 THR B N 1
ATOM 1032 C CA . THR A 1 142 ? 16.733 37.531 4.264 1.00 81.60 134 THR B CA 1
ATOM 1033 C C . THR A 1 142 ? 17.446 37.299 2.945 1.00 80.83 134 THR B C 1
ATOM 1034 O O . THR A 1 142 ? 18.321 38.093 2.589 1.00 84.08 134 THR B O 1
ATOM 1038 N N . TYR A 1 143 ? 17.127 36.222 2.235 1.00 77.04 135 TYR B N 1
ATOM 1039 C CA . TYR A 1 143 ? 17.839 35.847 1.024 1.00 81.66 135 TYR B CA 1
ATOM 1040 C C . TYR A 1 143 ? 16.971 36.111 -0.194 1.00 83.13 135 TYR B C 1
ATOM 1041 O O . TYR A 1 143 ? 15.782 35.790 -0.196 1.00 86.19 135 TYR B O 1
ATOM 1050 N N . PHE A 1 144 ? 17.579 36.676 -1.232 1.00 79.08 136 PHE B N 1
ATOM 1051 C CA . PHE A 1 144 ? 16.902 36.933 -2.486 1.00 75.17 136 PHE B CA 1
ATOM 1052 C C . PHE A 1 144 ? 17.724 36.305 -3.608 1.00 83.66 136 PHE B C 1
ATOM 1053 O O . PHE A 1 144 ? 18.952 36.479 -3.633 1.00 84.23 136 PHE B O 1
ATOM 1061 N N . PRO A 1 145 ? 17.100 35.565 -4.546 1.00 84.07 137 PRO B N 1
ATOM 1062 C CA . PRO A 1 145 ? 15.679 35.201 -4.560 1.00 82.35 137 PRO B CA 1
ATOM 1063 C C . PRO A 1 145 ? 15.303 34.304 -3.402 1.00 89.26 137 PRO B C 1
ATOM 1064 O O . PRO A 1 145 ? 16.175 33.834 -2.672 1.00 93.23 137 PRO B O 1
ATOM 1068 N N . PHE A 1 146 ? 14.008 34.057 -3.236 1.00 89.27 138 PHE B N 1
ATOM 1069 C CA . PHE A 1 146 ? 13.505 33.452 -2.002 1.00 82.68 138 PHE B CA 1
ATOM 1070 C C . PHE A 1 146 ? 13.497 31.930 -2.120 1.00 80.70 138 PHE B C 1
ATOM 1071 O O . PHE A 1 146 ? 12.459 31.273 -2.205 1.00 89.56 138 PHE B O 1
ATOM 1079 N N . ASP A 1 147 ? 14.696 31.367 -2.098 1.00 74.56 139 ASP B N 1
ATOM 1080 C CA . ASP A 1 147 ? 14.863 29.925 -2.221 1.00 86.27 139 ASP B CA 1
ATOM 1081 C C . ASP A 1 147 ? 15.428 29.301 -0.943 1.00 87.78 139 ASP B C 1
ATOM 1082 O O . ASP A 1 147 ? 16.149 28.299 -0.984 1.00 86.23 139 ASP B O 1
ATOM 1087 N N . ARG A 1 148 ? 15.093 29.871 0.215 1.00 82.34 140 ARG B N 1
ATOM 1088 C CA . ARG A 1 148 ? 15.445 29.255 1.484 1.00 73.28 140 ARG B CA 1
ATOM 1089 C C . ARG A 1 148 ? 14.205 29.084 2.343 1.00 75.46 140 ARG B C 1
ATOM 1090 O O . ARG A 1 148 ? 13.288 29.907 2.311 1.00 73.10 140 ARG B O 1
ATOM 1098 N N . GLN A 1 149 ? 14.199 27.990 3.112 1.00 85.40 141 GLN B N 1
ATOM 1099 C CA . GLN A 1 149 ? 13.124 27.659 4.037 1.00 83.35 141 GLN B CA 1
ATOM 1100 C C . GLN A 1 149 ? 13.691 27.072 5.328 1.00 76.27 141 GLN B C 1
ATOM 1101 O O . GLN A 1 149 ? 14.617 26.260 5.300 1.00 73.10 141 GLN B O 1
ATOM 1107 N N . ASN A 1 150 ? 13.120 27.488 6.458 1.00 72.75 142 ASN B N 1
ATOM 1108 C CA . ASN A 1 150 ? 13.551 27.090 7.797 1.00 68.36 142 ASN B CA 1
ATOM 1109 C C . ASN A 1 150 ? 12.483 26.168 8.379 1.00 70.62 142 ASN B C 1
ATOM 1110 O O . ASN A 1 150 ? 11.366 26.615 8.664 1.00 72.92 142 ASN B O 1
ATOM 1115 N N . CYS A 1 151 ? 12.818 24.892 8.570 1.00 53.55 143 CYS B N 1
ATOM 1116 C CA . CYS A 1 151 ? 11.850 23.897 9.019 1.00 60.97 143 CYS B CA 1
ATOM 1117 C C . CYS A 1 151 ? 12.378 23.174 10.251 1.00 56.59 143 CYS B C 1
ATOM 1118 O O . CYS A 1 151 ? 13.492 22.644 10.239 1.00 56.20 1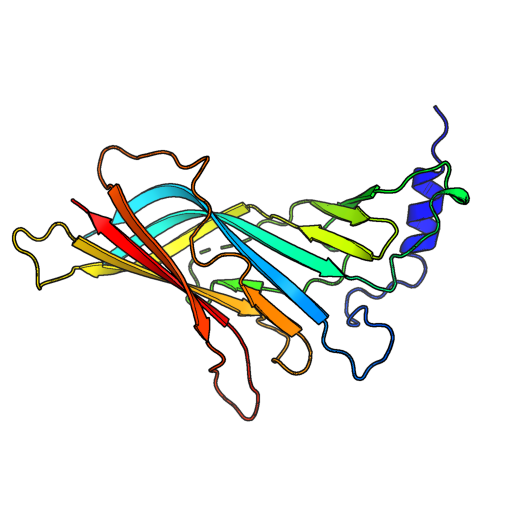43 CYS B O 1
ATOM 1121 N N . SER A 1 152 ? 11.570 23.132 11.298 1.00 52.11 144 SER B N 1
ATOM 1122 C CA . SER A 1 152 ? 11.980 22.556 12.564 1.00 51.55 144 SER B CA 1
ATOM 1123 C C . SER A 1 152 ? 11.101 21.368 12.916 1.00 47.47 144 SER B C 1
ATOM 1124 O O . SER A 1 152 ? 9.890 21.385 12.681 1.00 47.40 144 SER B O 1
ATOM 1127 N N . MET A 1 153 ? 11.729 20.341 13.478 1.00 49.27 145 MET B N 1
ATOM 1128 C CA . MET A 1 153 ? 11.050 19.153 13.984 1.00 47.51 145 MET B CA 1
ATOM 1129 C C . MET A 1 153 ? 11.475 18.967 15.433 1.00 44.91 145 MET B C 1
ATOM 1130 O O . MET A 1 153 ? 12.675 18.940 15.727 1.00 44.07 145 MET B O 1
ATOM 1135 N N . LYS A 1 154 ? 10.494 18.856 16.334 1.00 47.04 146 LYS B N 1
ATOM 1136 C CA . LYS A 1 154 ? 10.708 18.845 17.780 1.00 49.69 146 LYS B CA 1
ATOM 1137 C C . LYS A 1 154 ? 10.190 17.541 18.383 1.00 51.15 146 LYS B C 1
ATOM 1138 O O . LYS A 1 154 ? 8.993 17.234 18.297 1.00 53.85 146 LYS B O 1
ATOM 1144 N N . PHE A 1 155 ? 11.082 16.803 19.032 1.00 41.50 147 PHE B N 1
ATOM 1145 C CA . PHE A 1 155 ? 10.796 15.473 19.533 1.00 40.28 147 PHE B CA 1
ATOM 1146 C C . PHE A 1 155 ? 11.043 15.394 21.034 1.00 39.90 147 PHE B C 1
ATOM 1147 O O . PHE A 1 155 ? 12.024 15.950 21.541 1.00 41.11 147 PHE B O 1
ATOM 1155 N N . GLY A 1 156 ? 10.180 14.667 21.734 1.00 37.76 148 GLY B N 1
ATOM 1156 C CA . GLY A 1 156 ? 10.353 14.466 23.165 1.00 44.12 148 GLY B CA 1
ATOM 1157 C C . GLY A 1 156 ? 9.287 13.541 23.693 1.00 44.09 148 GLY B C 1
ATOM 1158 O O . GLY A 1 156 ? 8.310 13.225 23.004 1.00 44.61 148 GLY B O 1
ATOM 1159 N N . SER A 1 157 ? 9.490 13.101 24.934 1.00 40.22 149 SER B N 1
ATOM 1160 C CA . SER A 1 157 ? 8.521 12.197 25.526 1.00 44.19 149 SER B CA 1
ATOM 1161 C C . SER A 1 157 ? 7.208 12.913 25.812 1.00 49.08 149 SER B C 1
ATOM 1162 O O . SER A 1 157 ? 7.185 14.058 26.272 1.00 47.12 149 SER B O 1
ATOM 1165 N N . TRP A 1 158 ? 6.109 12.218 25.537 1.00 56.10 150 TRP B N 1
ATOM 1166 C CA . TRP A 1 158 ? 4.782 12.719 25.858 1.00 60.20 150 TRP B CA 1
ATOM 1167 C C . TRP A 1 158 ? 4.421 12.440 27.309 1.00 58.07 150 TRP B C 1
ATOM 1168 O O . TRP A 1 158 ? 3.860 13.305 27.985 1.00 64.82 150 TRP B O 1
ATOM 1179 N N . THR A 1 159 ? 4.786 11.264 27.808 1.00 53.90 151 THR B N 1
ATOM 1180 C CA . THR A 1 159 ? 4.293 10.750 29.077 1.00 50.93 151 THR B CA 1
ATOM 1181 C C . THR A 1 159 ? 5.217 11.021 30.257 1.00 46.30 151 THR B C 1
ATOM 1182 O O . THR A 1 159 ? 4.745 11.071 31.392 1.00 49.36 151 THR B O 1
ATOM 1186 N N . TYR A 1 160 ? 6.513 11.187 30.039 1.00 46.23 152 TYR B N 1
ATOM 1187 C CA . TYR A 1 160 ? 7.480 11.159 31.124 1.00 43.92 152 TYR B CA 1
ATOM 1188 C C . TYR A 1 160 ? 8.242 12.471 31.145 1.00 44.32 152 TYR B C 1
ATOM 1189 O O . TYR A 1 160 ? 8.740 12.922 30.113 1.00 46.37 152 TYR B O 1
ATOM 1198 N N . ASP A 1 161 ? 8.315 13.086 32.317 1.00 48.12 153 ASP B N 1
ATOM 1199 C CA . ASP A 1 161 ? 9.103 14.287 32.509 1.00 52.00 153 ASP B CA 1
ATOM 1200 C C . ASP A 1 161 ? 10.584 13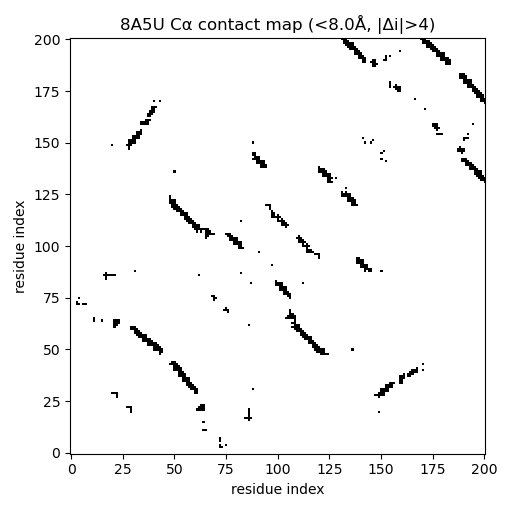.928 32.673 1.00 46.14 153 ASP B C 1
ATOM 1201 O O . ASP A 1 161 ? 10.977 12.762 32.677 1.00 43.42 153 ASP B O 1
ATOM 1206 N N . GLY A 1 162 ? 11.437 14.947 32.761 1.00 44.79 154 GLY B N 1
ATOM 1207 C CA . GLY A 1 162 ? 12.856 14.680 32.908 1.00 47.41 154 GLY B CA 1
ATOM 1208 C C . GLY A 1 162 ? 13.216 13.904 34.165 1.00 50.31 154 GLY B C 1
ATOM 1209 O O . GLY A 1 162 ? 14.342 13.409 34.280 1.00 41.07 154 GLY B O 1
ATOM 1210 N N . THR A 1 163 ? 12.296 13.799 35.123 1.00 54.38 155 THR B N 1
ATOM 1211 C CA . THR A 1 163 ? 12.562 12.960 36.284 1.00 53.08 155 THR B CA 1
ATOM 1212 C C . THR A 1 163 ? 12.662 11.499 35.897 1.00 52.39 155 THR B C 1
ATOM 1213 O O . THR A 1 163 ? 13.398 10.742 36.533 1.00 54.78 155 THR B O 1
ATOM 1217 N N . MET A 1 164 ? 11.957 11.101 34.845 1.00 44.39 156 MET B N 1
ATOM 1218 C CA . MET A 1 164 ? 11.727 9.709 34.532 1.00 46.54 156 MET B CA 1
ATOM 1219 C C . MET A 1 164 ? 12.331 9.286 33.211 1.00 46.92 156 MET B C 1
ATOM 1220 O O . MET A 1 164 ? 12.762 8.145 33.077 1.00 46.28 156 MET B O 1
ATOM 1225 N N . VAL A 1 165 ? 12.417 10.192 32.251 1.00 45.06 157 VAL B N 1
ATOM 1226 C CA . VAL A 1 165 ? 13.124 9.940 31.016 1.00 37.28 157 VAL B CA 1
ATOM 1227 C C . VAL A 1 165 ? 13.993 11.148 30.739 1.00 42.03 157 VAL B C 1
ATOM 1228 O O . VAL A 1 165 ? 13.487 12.275 30.678 1.00 44.81 157 VAL B O 1
ATOM 1232 N N . ASP A 1 166 ? 15.293 10.930 30.579 1.00 39.89 158 ASP B N 1
ATOM 1233 C CA . ASP A 1 166 ? 16.171 11.969 30.048 1.00 45.05 158 ASP B CA 1
ATOM 1234 C C . ASP A 1 166 ? 16.572 11.623 28.620 1.00 43.40 158 ASP B C 1
ATOM 1235 O O . ASP A 1 166 ? 16.947 10.485 28.340 1.00 43.32 158 ASP B O 1
ATOM 1240 N N . LEU A 1 167 ? 16.512 12.615 27.728 1.00 44.94 159 LEU B N 1
ATOM 1241 C CA . LEU A 1 167 ? 16.897 12.460 26.329 1.00 39.96 159 LEU B CA 1
ATOM 1242 C C . LEU A 1 167 ? 18.372 12.761 26.146 1.00 44.86 159 LEU B C 1
ATOM 1243 O O . LEU A 1 167 ? 18.843 13.823 26.563 1.00 41.79 159 LEU B O 1
ATOM 1248 N N . ILE A 1 168 ? 19.087 11.864 25.466 1.00 41.02 160 ILE B N 1
ATOM 1249 C CA . ILE A 1 168 ? 20.465 12.124 25.066 1.00 37.43 160 ILE B CA 1
ATOM 1250 C C . ILE A 1 168 ? 20.533 12.179 23.545 1.00 41.21 160 ILE B C 1
ATOM 1251 O O . ILE A 1 168 ? 20.187 11.210 22.852 1.00 40.06 160 ILE B O 1
ATOM 1256 N N . LEU A 1 169 ? 21.008 13.307 23.040 1.00 38.73 161 LEU B N 1
ATOM 1257 C CA . LEU A 1 169 ? 21.116 13.569 21.613 1.00 45.07 161 LEU B CA 1
ATOM 1258 C C . LEU A 1 169 ? 22.397 12.950 21.067 1.00 42.72 161 LEU B C 1
ATOM 1259 O O . LEU A 1 169 ? 23.499 13.398 21.400 1.00 43.64 161 LEU B O 1
ATOM 1264 N N . ILE A 1 170 ? 22.266 11.945 20.202 1.00 44.13 162 ILE B N 1
ATOM 1265 C CA . ILE A 1 170 ? 23.450 11.153 19.881 1.00 45.81 162 ILE B CA 1
ATOM 1266 C C . ILE A 1 170 ? 24.340 11.857 18.871 1.00 53.02 162 ILE B C 1
ATOM 1267 O O . ILE A 1 170 ? 25.533 11.537 18.753 1.00 55.10 162 ILE B O 1
ATOM 1272 N N . ASN A 1 171 ? 23.804 12.806 18.118 1.00 45.93 163 ASN B N 1
ATOM 1273 C CA . ASN A 1 171 ? 24.629 13.444 17.110 1.00 55.21 163 ASN B CA 1
ATOM 1274 C C . ASN A 1 171 ? 24.091 14.832 16.827 1.00 52.42 163 ASN B C 1
ATOM 1275 O O . ASN A 1 171 ? 22.880 15.054 16.802 1.00 48.74 163 ASN B O 1
ATOM 1280 N N . GLU A 1 172 ? 25.006 15.765 16.627 1.00 52.60 164 GLU B N 1
ATOM 1281 C CA . GLU A 1 172 ? 24.587 17.118 16.330 1.00 56.87 164 GLU B CA 1
ATOM 1282 C C . GLU A 1 172 ? 23.847 17.175 15.005 1.00 57.05 164 GLU B C 1
ATOM 1283 O O . GLU A 1 172 ? 23.021 18.067 14.789 1.00 59.02 164 GLU B O 1
ATOM 1289 N N . ASN A 1 173 ? 24.110 16.217 14.127 1.00 57.14 165 ASN B N 1
ATOM 1290 C CA . ASN A 1 173 ? 23.614 16.213 12.763 1.00 58.28 165 ASN B CA 1
ATOM 1291 C C . ASN A 1 173 ? 22.540 15.155 12.592 1.00 55.30 165 ASN B C 1
ATOM 1292 O O . ASN A 1 173 ? 22.590 14.086 13.203 1.00 61.29 165 ASN B O 1
ATOM 1297 N N . VAL A 1 174 ? 21.553 15.472 11.759 1.00 50.27 166 VAL B N 1
ATOM 1298 C CA . VAL A 1 174 ? 20.594 14.469 11.331 1.00 51.21 166 VAL B CA 1
ATOM 1299 C C . VAL A 1 174 ? 21.310 13.431 10.484 1.00 56.44 166 VAL B C 1
ATOM 1300 O O . VAL A 1 174 ? 22.175 13.757 9.661 1.00 54.13 166 VAL B O 1
ATOM 1304 N N . ASP A 1 175 ? 20.962 12.169 10.697 1.00 58.44 167 ASP B N 1
ATOM 1305 C CA . ASP A 1 175 ? 21.520 11.068 9.919 1.00 62.07 167 ASP B CA 1
ATOM 1306 C C . ASP A 1 175 ? 20.975 11.096 8.486 1.00 66.74 167 ASP B C 1
ATOM 1307 O O . ASP A 1 175 ? 19.762 10.983 8.267 1.00 65.68 167 ASP B O 1
ATOM 1312 N N . ARG A 1 176 ? 21.874 11.218 7.505 1.00 62.35 168 ARG B N 1
ATOM 1313 C CA . ARG A 1 176 ? 21.460 11.414 6.121 1.00 71.40 168 ARG B CA 1
ATOM 1314 C C . ARG A 1 176 ? 22.151 10.476 5.140 1.00 74.72 168 ARG B C 1
ATOM 1315 O O . ARG A 1 176 ? 22.000 10.660 3.928 1.00 63.40 168 ARG B O 1
ATOM 1323 N N . LYS A 1 177 ? 22.910 9.487 5.614 1.00 83.93 169 LYS B N 1
ATOM 1324 C CA . LYS A 1 177 ? 23.684 8.675 4.680 1.00 90.60 169 LYS B CA 1
ATOM 1325 C C . LYS A 1 177 ? 22.792 8.049 3.613 1.00 91.10 169 LYS B C 1
ATOM 1326 O O . LYS A 1 177 ? 23.192 7.936 2.448 1.00 93.19 169 LYS B O 1
ATOM 1332 N N . ASP A 1 178 ? 21.577 7.647 3.992 1.00 81.90 170 ASP B N 1
ATOM 1333 C CA . ASP A 1 178 ? 20.615 7.028 3.088 1.00 74.84 170 ASP B CA 1
ATOM 1334 C C . ASP A 1 178 ? 19.554 8.006 2.610 1.00 70.16 170 ASP B C 1
ATOM 1335 O O . ASP A 1 178 ? 18.417 7.605 2.350 1.00 71.38 170 ASP B O 1
ATOM 1340 N N . PHE A 1 179 ? 19.891 9.282 2.500 1.00 64.41 171 PHE B N 1
ATOM 1341 C CA . PHE A 1 179 ? 18.909 10.275 2.094 1.00 69.31 171 PHE B CA 1
ATOM 1342 C C . PHE A 1 179 ? 18.794 10.327 0.571 1.00 72.56 171 PHE B C 1
ATOM 1343 O O . PHE A 1 179 ? 19.784 10.156 -0.145 1.00 66.47 171 PHE B O 1
ATOM 1351 N N . PHE A 1 180 ? 17.567 10.539 0.084 1.00 72.04 172 PHE B N 1
ATOM 1352 C CA . PHE A 1 180 ? 17.279 10.653 -1.344 1.00 75.64 172 PHE B CA 1
ATOM 1353 C C . PHE A 1 180 ? 17.151 12.133 -1.670 1.00 82.76 172 PHE B C 1
ATOM 1354 O O . PHE A 1 180 ? 16.216 12.802 -1.205 1.00 79.54 172 PHE B O 1
ATOM 1362 N N . ASP A 1 181 ? 18.087 12.651 -2.459 1.00 85.83 173 ASP B N 1
ATOM 1363 C CA . ASP A 1 181 ? 17.948 14.022 -2.926 1.00 89.65 173 ASP B CA 1
ATOM 1364 C C . ASP A 1 181 ? 16.785 14.056 -3.903 1.00 86.67 173 ASP B C 1
ATOM 1365 O O . ASP A 1 181 ? 16.808 13.364 -4.924 1.00 86.21 173 ASP B O 1
ATOM 1370 N N . ASN A 1 182 ? 15.737 14.797 -3.547 1.00 97.15 174 ASN B N 1
ATOM 1371 C CA . ASN A 1 182 ? 14.629 15.037 -4.457 1.00 97.72 174 ASN B CA 1
ATOM 1372 C C . ASN A 1 182 ? 14.948 16.246 -5.321 1.00 100.18 174 ASN B C 1
ATOM 1373 O O . ASN A 1 182 ? 15.534 17.231 -4.854 1.00 103.67 174 ASN B O 1
ATOM 1378 N N . GLY A 1 183 ? 14.566 16.163 -6.594 1.00 102.66 175 GLY B N 1
ATOM 1379 C CA . GLY A 1 183 ? 15.009 17.163 -7.553 1.00 108.77 175 GLY B CA 1
ATOM 1380 C C . GLY A 1 183 ? 14.776 18.601 -7.122 1.00 103.06 175 GLY B C 1
ATOM 1381 O O . GLY A 1 183 ? 15.553 19.494 -7.476 1.00 102.31 175 GLY B O 1
ATOM 1382 N N . GLU A 1 184 ? 13.736 18.845 -6.327 1.00 103.36 176 GLU B N 1
ATOM 1383 C CA . GLU A 1 184 ? 13.218 20.200 -6.172 1.00 96.51 176 GLU B CA 1
ATOM 1384 C C . GLU A 1 184 ? 13.769 20.971 -4.975 1.00 94.06 176 GLU B C 1
ATOM 1385 O O . GLU A 1 184 ? 13.680 22.206 -4.971 1.00 92.84 176 GLU B O 1
ATOM 1391 N N . TRP A 1 185 ? 14.328 20.304 -3.967 1.00 92.22 177 TRP B N 1
ATOM 1392 C CA . TRP A 1 185 ? 14.931 21.007 -2.840 1.00 87.87 177 TRP B CA 1
ATOM 1393 C C . TRP A 1 185 ? 16.200 20.294 -2.394 1.00 86.63 177 TRP B C 1
ATOM 1394 O O . TRP A 1 185 ? 16.373 19.090 -2.604 1.00 88.15 177 TRP B O 1
ATOM 1405 N N . GLU A 1 186 ? 17.085 21.060 -1.759 1.00 77.25 178 GLU B N 1
ATOM 1406 C CA . GLU A 1 186 ? 18.349 20.561 -1.241 1.00 79.42 178 GLU B CA 1
ATOM 1407 C C . GLU A 1 186 ? 18.467 20.911 0.242 1.00 80.59 178 GLU B C 1
ATOM 1408 O O . GLU A 1 186 ? 18.012 21.978 0.669 1.00 80.88 178 GLU B O 1
ATOM 1414 N N . ILE A 1 187 ? 19.071 20.014 1.027 1.00 67.42 179 ILE B N 1
ATOM 1415 C CA . ILE A 1 187 ? 19.192 20.199 2.476 1.00 72.65 179 ILE B CA 1
ATOM 1416 C C . ILE A 1 187 ? 20.498 20.936 2.758 1.00 69.42 179 ILE B C 1
ATOM 1417 O O . ILE A 1 187 ? 21.579 20.353 2.723 1.00 73.61 179 ILE B O 1
ATOM 1422 N N . LEU A 1 188 ? 20.399 22.223 3.070 1.00 67.40 180 LEU B N 1
ATOM 1423 C CA . LEU A 1 188 ? 21.608 22.989 3.342 1.00 72.48 180 LEU B CA 1
ATOM 1424 C C . LEU A 1 188 ? 22.209 22.598 4.684 1.00 70.18 180 LEU B C 1
ATOM 1425 O O . LEU A 1 188 ? 23.426 22.410 4.801 1.00 69.05 180 LEU B O 1
ATOM 1430 N N . ASN A 1 189 ? 21.370 22.464 5.707 1.00 69.30 181 ASN B N 1
ATOM 1431 C CA . ASN A 1 189 ? 21.845 22.075 7.023 1.00 58.94 181 ASN B CA 1
ATOM 1432 C C . ASN A 1 189 ? 20.708 21.418 7.791 1.00 57.48 181 ASN B C 1
ATOM 1433 O O . ASN A 1 189 ? 19.527 21.676 7.530 1.00 50.95 181 ASN B O 1
ATOM 1438 N N . ALA A 1 190 ? 21.081 20.570 8.759 1.00 50.77 182 ALA B N 1
ATOM 1439 C CA . ALA A 1 190 ? 20.090 19.863 9.574 1.00 48.90 182 ALA B CA 1
ATOM 1440 C C . ALA A 1 190 ? 20.770 19.460 10.885 1.00 56.20 182 ALA B C 1
ATOM 1441 O O . ALA A 1 190 ? 21.400 18.407 10.971 1.00 54.05 182 ALA B O 1
ATOM 1443 N N . LYS A 1 191 ? 20.620 20.295 11.900 1.00 53.62 183 LYS B N 1
ATOM 1444 C CA . LYS A 1 191 ? 21.313 20.092 13.159 1.00 53.57 183 LYS B CA 1
ATOM 1445 C C .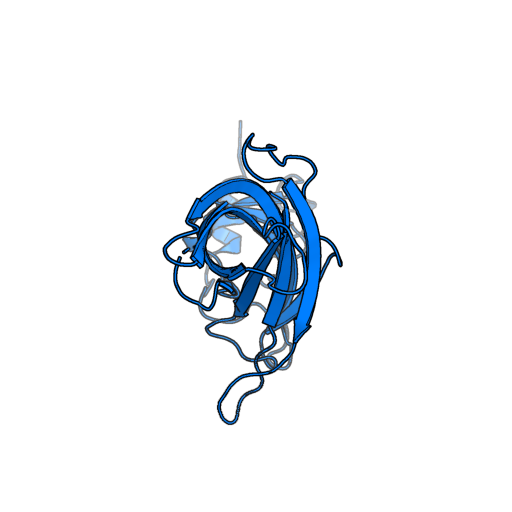 LYS A 1 191 ? 20.311 19.993 14.298 1.00 51.09 183 LYS B C 1
ATOM 1446 O O . LYS A 1 191 ? 19.263 20.640 14.287 1.00 44.45 183 LYS B O 1
ATOM 1452 N N . GLY A 1 192 ? 20.623 19.138 15.256 1.00 50.91 184 GLY B N 1
ATOM 1453 C CA . GLY A 1 192 ? 19.781 18.924 16.416 1.00 46.17 184 GLY B CA 1
ATOM 1454 C C . GLY A 1 192 ? 20.351 19.635 17.624 1.00 48.85 184 GLY B C 1
ATOM 1455 O O . GLY A 1 192 ? 21.562 19.769 17.777 1.00 49.93 184 GLY B O 1
ATOM 1456 N N . MET A 1 193 ? 19.467 20.079 18.506 1.00 45.00 185 MET B N 1
ATOM 1457 C CA . MET A 1 193 ? 19.911 20.703 19.736 1.00 50.36 185 MET B CA 1
ATOM 1458 C C . MET A 1 193 ? 18.925 20.358 20.837 1.00 49.09 185 MET B C 1
ATOM 1459 O O . MET A 1 193 ? 17.723 20.225 20.592 1.00 48.53 185 MET B O 1
ATOM 1464 N N . LYS A 1 194 ? 19.439 20.195 22.047 1.00 45.25 186 LYS B N 1
ATOM 1465 C CA . LYS A 1 194 ? 18.603 19.799 23.169 1.00 52.21 186 LYS B CA 1
ATOM 1466 C C . LYS A 1 194 ? 18.017 21.020 23.864 1.00 46.10 186 LYS B C 1
ATOM 1467 O O . LYS A 1 194 ? 18.712 22.007 24.079 1.00 50.05 186 LYS B O 1
ATOM 1473 N N . GLY A 1 195 ? 16.717 20.954 24.160 1.00 50.31 187 GLY B N 1
ATOM 1474 C CA . GLY A 1 195 ? 16.073 21.906 25.035 1.00 50.57 187 GLY B CA 1
ATOM 1475 C C . GLY A 1 195 ? 15.454 21.150 26.199 1.00 60.06 187 GLY B C 1
ATOM 1476 O O . GLY A 1 195 ? 15.415 19.922 26.210 1.00 53.70 187 GLY B O 1
ATOM 1477 N N . ASN A 1 196 ? 14.993 21.888 27.201 1.00 65.01 188 ASN B N 1
ATOM 1478 C CA . ASN A 1 196 ? 14.416 21.224 28.374 1.00 71.56 188 ASN B CA 1
ATOM 1479 C C . ASN A 1 196 ? 13.257 22.047 28.901 1.00 73.68 188 ASN B C 1
ATOM 1480 O O . ASN A 1 196 ? 13.125 22.302 30.097 1.00 81.86 188 ASN B O 1
ATOM 1485 N N . ARG A 1 197 ? 12.386 22.457 27.998 1.00 71.23 189 ARG B N 1
ATOM 1486 C CA . ARG A 1 197 ? 11.396 23.476 28.288 1.00 82.82 189 ARG B CA 1
ATOM 1487 C C . ARG A 1 197 ? 10.015 22.924 27.997 1.00 79.74 189 ARG B C 1
ATOM 1488 O O . ARG A 1 197 ? 9.724 22.575 26.852 1.00 88.91 189 ARG B O 1
ATOM 1490 N N . ARG A 1 198 ? 9.158 22.866 29.011 1.00 78.80 190 ARG B N 1
ATOM 1491 C CA . ARG A 1 198 ? 7.753 22.589 28.750 1.00 86.90 190 ARG B CA 1
ATOM 1492 C C . ARG A 1 198 ? 6.902 23.160 29.880 1.00 102.42 190 ARG B C 1
ATOM 1493 O O . ARG A 1 198 ? 7.414 23.672 30.881 1.00 96.35 190 ARG B O 1
ATOM 1501 N N . ASP A 1 199 ? 5.586 23.077 29.693 1.00 108.45 191 ASP B N 1
ATOM 1502 C CA . ASP A 1 199 ? 4.634 23.785 30.536 1.00 110.99 191 ASP B CA 1
ATOM 1503 C C . ASP A 1 199 ? 4.208 22.943 31.746 1.00 103.38 191 ASP B C 1
ATOM 1504 O O . ASP A 1 199 ? 4.075 21.716 31.678 1.00 96.08 191 ASP B O 1
ATOM 1509 N N . GLY A 1 200 ? 3.994 23.639 32.869 1.00 111.70 192 GLY B N 1
ATOM 1510 C CA . GLY A 1 200 ? 3.473 23.067 34.102 1.00 100.46 192 GLY B CA 1
ATOM 1511 C C . GLY A 1 200 ? 4.382 23.225 35.307 1.00 84.13 192 GLY B C 1
ATOM 1512 O O . GLY A 1 200 ? 5.237 24.110 35.337 1.00 79.91 192 GLY B O 1
ATOM 1513 N N . VAL A 1 201 ? 4.202 22.376 36.315 1.00 83.91 193 VAL B N 1
ATOM 1514 C CA . VAL A 1 201 ? 5.191 22.203 37.374 1.00 75.50 193 VAL B CA 1
ATOM 1515 C C . VAL A 1 201 ? 6.086 21.002 37.047 1.00 78.64 193 VAL B C 1
ATOM 1516 O O . VAL A 1 201 ? 6.553 20.300 37.953 1.00 79.13 193 VAL B O 1
ATOM 1520 N N . TYR A 1 202 ? 6.325 20.742 35.754 1.00 80.47 194 TYR B N 1
ATOM 1521 C CA . TYR A 1 202 ? 7.145 19.613 35.316 1.00 74.69 194 TYR B CA 1
ATOM 1522 C C . TYR A 1 202 ? 8.151 20.049 34.257 1.00 72.05 194 TYR B C 1
ATOM 1523 O O . TYR A 1 202 ? 7.816 20.818 33.352 1.00 72.93 194 TYR B O 1
ATOM 1532 N N . SER A 1 203 ? 9.383 19.550 34.374 1.00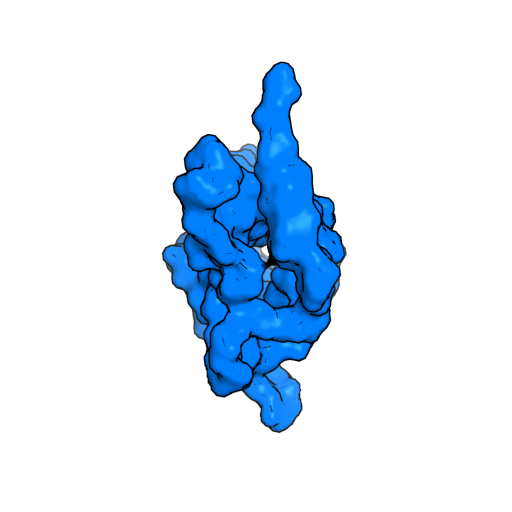 75.90 195 SER B N 1
ATOM 1533 C CA . SER A 1 203 ? 10.379 19.683 33.313 1.00 75.96 195 SER B CA 1
ATOM 1534 C C . SER A 1 203 ? 10.248 18.547 32.298 1.00 63.93 195 SER B C 1
ATOM 1535 O O . SER A 1 203 ? 10.084 17.381 32.669 1.00 59.84 195 SER B O 1
ATOM 1538 N N . TYR A 1 204 ? 10.338 18.889 31.016 1.00 56.58 196 TYR B N 1
ATOM 1539 C CA . TYR A 1 204 ? 10.249 17.909 29.929 1.00 57.84 196 TYR B CA 1
ATOM 1540 C C . TYR A 1 204 ? 11.363 18.148 28.917 1.00 56.72 196 TYR B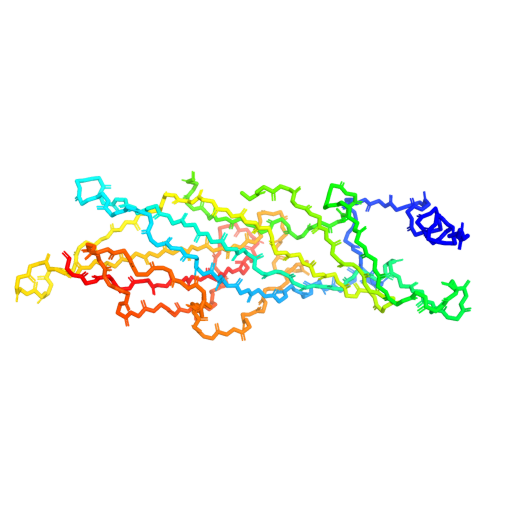 C 1
ATOM 1541 O O . TYR A 1 204 ? 11.307 19.152 28.180 1.00 63.45 196 TYR B O 1
ATOM 1550 N N . PRO A 1 205 ? 12.376 17.285 28.826 1.00 51.20 197 PRO B N 1
ATOM 1551 C CA . PRO A 1 205 ? 13.419 17.494 27.810 1.00 51.87 197 PRO B CA 1
ATOM 1552 C C . PRO A 1 205 ? 12.910 17.176 26.410 1.00 49.39 197 PRO B C 1
ATOM 1553 O O . PRO A 1 205 ? 12.034 16.333 26.215 1.00 42.15 197 PRO B O 1
ATOM 1557 N N . PHE A 1 206 ? 13.446 17.893 25.427 1.00 46.55 198 PHE B N 1
ATOM 1558 C CA . PHE A 1 206 ? 13.064 17.673 24.040 1.00 49.82 198 PHE B CA 1
ATOM 1559 C C . PHE A 1 206 ? 14.274 17.952 23.167 1.00 46.68 198 PHE B C 1
ATOM 1560 O O . PHE A 1 206 ? 15.276 18.506 23.633 1.00 44.88 198 PHE B O 1
ATOM 1568 N N . ILE A 1 207 ? 14.183 17.543 21.892 1.00 41.82 199 ILE B N 1
ATOM 1569 C CA . ILE A 1 207 ? 15.232 17.784 20.900 1.00 38.70 199 ILE B CA 1
ATOM 1570 C C . ILE A 1 207 ? 14.627 18.505 19.695 1.00 46.29 199 ILE B C 1
ATOM 1571 O O . ILE A 1 207 ? 13.655 18.029 19.087 1.00 44.41 199 ILE B O 1
ATOM 1576 N N . THR A 1 208 ? 15.185 19.659 19.355 1.00 44.22 200 THR B N 1
ATOM 1577 C CA . THR A 1 208 ? 14.754 20.400 18.176 1.00 42.27 200 THR B CA 1
ATOM 1578 C C . THR A 1 208 ? 15.770 20.224 17.059 1.00 44.11 200 THR B C 1
ATOM 1579 O O . THR A 1 208 ? 16.973 20.445 17.261 1.00 44.33 200 THR B O 1
ATOM 1583 N N . TYR A 1 209 ? 15.276 19.795 15.898 1.00 41.99 201 TYR B N 1
ATOM 1584 C CA . TYR A 1 209 ? 16.046 19.684 14.669 1.00 39.35 201 TYR B CA 1
ATOM 1585 C C . TYR A 1 209 ? 15.662 20.839 13.756 1.00 48.19 201 TYR B C 1
ATOM 1586 O O . TYR A 1 209 ? 14.473 21.072 13.503 1.00 47.23 201 TYR B O 1
ATOM 1595 N N . SER A 1 210 ? 16.661 21.556 13.263 1.00 44.61 202 SER B N 1
ATOM 1596 C CA . SER A 1 210 ? 16.437 22.719 12.423 1.00 47.35 202 SER B CA 1
ATOM 1597 C C . SER A 1 210 ? 16.929 22.425 11.010 1.00 51.50 202 SER B C 1
ATOM 1598 O O . SER A 1 210 ? 18.108 22.106 10.812 1.00 52.92 202 SER B O 1
ATOM 1601 N N . PHE A 1 211 ? 16.024 22.510 10.036 1.00 53.71 203 PHE B N 1
ATOM 1602 C CA . PHE A 1 211 ? 16.337 22.245 8.633 1.00 54.99 203 PHE B CA 1
ATOM 1603 C C . PHE A 1 211 ? 16.418 23.558 7.869 1.00 57.53 203 PHE B C 1
ATOM 1604 O O . PHE A 1 211 ? 15.528 24.407 7.991 1.00 54.21 203 PHE B O 1
ATOM 1612 N N . VAL A 1 212 ? 17.467 23.711 7.071 1.00 60.06 204 VAL B N 1
ATOM 1613 C CA . VAL A 1 212 ? 17.570 24.795 6.101 1.00 63.95 204 VAL B CA 1
ATOM 1614 C C . VAL A 1 212 ? 17.479 24.166 4.714 1.00 63.71 204 VAL B C 1
ATOM 1615 O O . VAL A 1 212 ? 18.357 23.391 4.318 1.00 69.60 204 VAL B O 1
ATOM 1619 N N . LEU A 1 213 ? 16.415 24.485 3.976 1.00 70.27 205 LEU B N 1
ATOM 1620 C CA . LEU A 1 213 ? 16.157 23.931 2.648 1.00 75.30 205 LEU B CA 1
ATOM 1621 C C . LEU A 1 213 ? 16.383 24.992 1.572 1.00 78.91 205 LEU B C 1
ATOM 1622 O O . LEU A 1 213 ? 15.941 26.135 1.724 1.00 80.06 205 LEU B O 1
ATOM 1627 N N . ARG A 1 214 ? 17.047 24.610 0.479 1.00 83.70 206 ARG B N 1
ATOM 1628 C CA . ARG A 1 214 ? 17.386 25.526 -0.607 1.00 88.38 206 ARG B CA 1
ATOM 1629 C C . ARG A 1 214 ? 16.571 25.226 -1.864 1.00 81.80 206 ARG B C 1
ATOM 1630 O O . ARG A 1 214 ? 16.206 24.079 -2.128 1.00 83.81 206 ARG B O 1
ATOM 1638 N N . ARG A 1 215 ? 16.308 26.282 -2.634 1.00 86.00 207 ARG B N 1
ATOM 1639 C CA . ARG A 1 215 ? 15.506 26.258 -3.867 1.00 86.63 207 ARG B CA 1
ATOM 1640 C C . ARG A 1 215 ? 14.037 26.034 -3.565 1.00 85.71 207 ARG B C 1
ATOM 1641 O O . ARG A 1 215 ? 13.178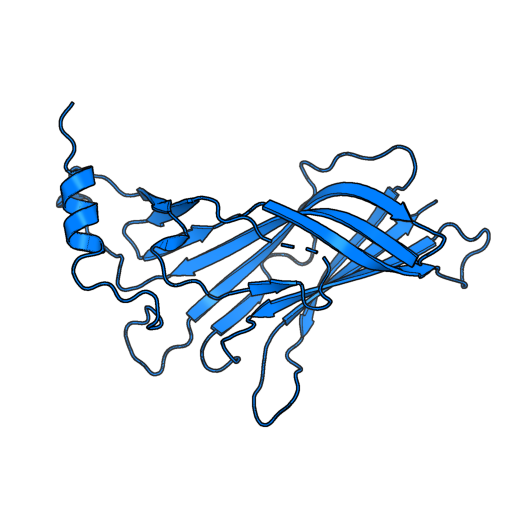 26.423 -4.354 1.00 92.26 207 ARG B O 1
#

Secondary structure (DSSP, 8-state):
---THHHHHHHHTSS--TTS---SSTTPPEEEEEEEEEEEEEEEETTTTEEEEEEEEEEEEEEEEEE--GGGGTT--EEEEEGGGS----EEESS------EEEEETEEEEEE--EEEEEEE--B-TTSSS--EEEEEEEEEESS--TTTEEEEE--SB-B-TT-B--TT-EEEEEEEEEE---SSSS---EEEEEEEEE-

Radius of gyration: 19.61 Å; Cα contacts (8 Å, |Δi|>4): 462; chains: 1; bounding box: 24×64×49 Å

Nearest PDB structures (foldseek):
  8a5u-assembly1_B  TM=1.005E+00  e=2.607E-44  Homo sapiens
  5hbt-assembly1_B  TM=9.737E-01  e=2.856E-27  Homo sapiens
  2qc1-assembly1_B  TM=9.724E-01  e=5.011E-27  Mus musculus
  4uxu-assembly1_B  TM=9.325E-01  e=2.423E-25  Homo sapiens
  8c1z-assembly1_C  TM=8.605E-01  e=9.492E-17  Mus musculus

Sequence (201 aa):
IAENEDALLRHLFQGYQKWVRPVLHSNDTIKVYFGLKISQLVDVDEKNQLMTTNVWLKQEWTDHKLRWNPDDYGGIHSIKVPSESLWLPDIVLFENASLMTKVIVKSNGTVVWTPPASYKSSCTMDVTYFPFDRQNCSMKFGSWTYDGTMVDLILINENVDRKDFFDNGEWEILNAKGMKGNRRDGVYSYPFITYSFVLRR

Solvent-accessible surface area: 11212 Å² total; per-residue (Å²): 211,96,88,63,77,79,41,2,59,165,118,19,50,137,66,40,81,114,179,52,43,0,14,92,116,100,136,51,58,7,119,0,89,0,3,2,38,0,15,54,2,71,70,14,50,100,96,101,84,61,1,41,1,46,2,80,0,52,4,69,2,45,0,55,91,0,111,25,72,35,120,104,33,66,49,34,90,57,16,138,4,54,0,92,38,5,1,31,0,51,9,45,13,25,124,144,45,64,127,109,50,103,0,65,1,65,9,89,0,24,0,38,10,59,0,44,5,85,21,114,5,68,6,76,68,29,109,112,89,176,86,98,45,45,4,69,2,57,1,70,0,0,4,162,74,30,13,20,94,49,1,40,1,59,42,80,83,104,76,8,17,97,175,69,30,121,103,33,78,128,11,65,8,55,62,5,86,8,117,86,22,91,65,78,138,69,140,125,57,37,6,19,0,23,1,56,2,33,0,92,122

B-factor: mean 63.44, std 19.67, range [31.35, 127.67]